Protein AF-A0A6N7Q4T8-F1 (afdb_monomer)

Structure (mmCIF, N/CA/C/O backbone):
data_AF-A0A6N7Q4T8-F1
#
_entry.id   AF-A0A6N7Q4T8-F1
#
loop_
_atom_site.group_PDB
_atom_site.id
_atom_site.type_symbol
_atom_site.label_atom_id
_atom_site.label_alt_id
_atom_site.label_comp_id
_atom_site.label_asym_id
_atom_site.label_entity_id
_atom_site.label_seq_id
_atom_site.pdbx_PDB_ins_code
_atom_site.Cartn_x
_atom_site.Cartn_y
_atom_site.Cartn_z
_atom_site.occupancy
_atom_site.B_iso_or_equiv
_atom_site.auth_seq_id
_atom_site.auth_comp_id
_atom_site.auth_asym_id
_atom_site.auth_atom_id
_atom_site.pdbx_PDB_model_num
ATOM 1 N N . MET A 1 1 ? -23.002 28.442 50.416 1.00 48.12 1 MET A N 1
ATOM 2 C CA . MET A 1 1 ? -21.965 29.477 50.625 1.00 48.12 1 MET A CA 1
ATOM 3 C C . MET A 1 1 ? -21.018 29.055 51.743 1.00 48.12 1 MET A C 1
ATOM 5 O O . MET A 1 1 ? -21.362 29.238 52.899 1.00 48.12 1 MET A O 1
ATOM 9 N N . ARG A 1 2 ? -19.860 28.470 51.410 1.00 45.00 2 ARG A N 1
ATOM 10 C CA . ARG A 1 2 ? -18.638 28.457 52.241 1.00 45.00 2 ARG A CA 1
ATOM 11 C C . ARG A 1 2 ? -17.448 28.308 51.290 1.00 45.00 2 ARG A C 1
ATOM 13 O O . ARG A 1 2 ? -17.234 27.238 50.732 1.00 45.00 2 ARG A O 1
ATOM 20 N N . HIS A 1 3 ? -16.755 29.417 51.051 1.00 42.53 3 HIS A N 1
ATOM 21 C CA . HIS A 1 3 ? -15.540 29.486 50.244 1.00 42.53 3 HIS A CA 1
ATOM 22 C C . HIS A 1 3 ? -14.373 28.840 51.002 1.00 42.53 3 HIS A C 1
ATOM 24 O O . HIS A 1 3 ? -14.101 29.208 52.143 1.00 42.53 3 HIS A O 1
ATOM 30 N N . ARG A 1 4 ? -13.670 27.902 50.361 1.00 51.06 4 ARG A N 1
ATOM 31 C CA . ARG A 1 4 ? -12.315 27.483 50.744 1.00 51.06 4 ARG A CA 1
ATOM 32 C C . ARG A 1 4 ? -11.342 28.034 49.695 1.00 51.06 4 ARG A C 1
ATOM 34 O O . ARG A 1 4 ? -11.469 27.635 48.539 1.00 51.06 4 ARG A O 1
ATOM 41 N N . PRO A 1 5 ? -10.402 28.924 50.052 1.00 56.38 5 PRO A N 1
ATOM 42 C CA . PRO A 1 5 ? -9.302 29.286 49.170 1.00 56.38 5 PRO A CA 1
ATOM 43 C C . PRO A 1 5 ? -8.182 28.249 49.328 1.00 56.38 5 PRO A C 1
ATOM 45 O O . PRO A 1 5 ? -7.746 27.971 50.445 1.00 56.38 5 PRO A O 1
ATOM 48 N N . LEU A 1 6 ? -7.738 27.652 48.220 1.00 55.81 6 LEU A N 1
ATOM 49 C CA . LEU A 1 6 ? -6.542 26.813 48.192 1.00 55.81 6 LEU A CA 1
ATOM 50 C C . LEU A 1 6 ? -5.356 27.626 47.673 1.00 55.81 6 LEU A C 1
ATOM 52 O O . LEU A 1 6 ? -5.443 28.320 46.662 1.00 55.81 6 LEU A O 1
ATOM 56 N N . LEU A 1 7 ? -4.289 27.529 48.461 1.00 57.31 7 LEU A N 1
ATOM 57 C CA . LEU A 1 7 ? -2.973 28.141 48.350 1.00 57.31 7 LEU A CA 1
ATOM 58 C C . LEU A 1 7 ? -2.372 28.052 46.940 1.00 57.31 7 LEU A C 1
ATOM 60 O O . LEU A 1 7 ? -2.272 26.974 46.358 1.00 57.31 7 LEU A O 1
ATOM 64 N N . VAL A 1 8 ? -1.871 29.192 46.471 1.00 59.53 8 VAL A N 1
ATOM 65 C CA . VAL A 1 8 ? -0.955 29.319 45.334 1.00 59.53 8 VAL A CA 1
ATOM 66 C C . VAL A 1 8 ? 0.474 29.068 45.842 1.00 59.53 8 VAL A C 1
ATOM 68 O O . VAL A 1 8 ? 0.895 29.764 46.769 1.00 59.53 8 VAL A O 1
ATOM 71 N N . PRO A 1 9 ? 1.237 28.105 45.294 1.00 65.88 9 PRO A N 1
ATOM 72 C CA . PRO A 1 9 ? 2.657 27.971 45.606 1.00 65.88 9 PRO A CA 1
ATOM 73 C C . PRO A 1 9 ? 3.495 29.047 44.878 1.00 65.88 9 PRO A C 1
ATOM 75 O O . PRO A 1 9 ? 3.164 29.420 43.750 1.00 65.88 9 PRO A O 1
ATOM 78 N N . PRO A 1 10 ? 4.575 29.558 45.500 1.00 60.66 10 PRO A N 1
ATOM 79 C CA . PRO A 1 10 ? 5.431 30.591 44.917 1.00 60.66 10 PRO A CA 1
ATOM 80 C C . PRO A 1 10 ? 6.356 30.043 43.809 1.00 60.66 10 PRO A C 1
ATOM 82 O O . PRO A 1 10 ? 6.681 28.853 43.808 1.00 60.66 10 PRO A O 1
ATOM 85 N N . PRO A 1 11 ? 6.818 30.901 42.877 1.00 60.03 11 PRO A N 1
ATOM 86 C CA . PRO A 1 11 ? 7.727 30.505 41.806 1.00 60.03 11 PRO A CA 1
ATOM 87 C C . PRO A 1 11 ? 9.157 30.260 42.316 1.00 60.03 11 PRO A C 1
ATOM 89 O O . PRO A 1 11 ? 9.730 31.067 43.048 1.00 60.03 11 PRO A O 1
ATOM 92 N N . LEU A 1 12 ? 9.737 29.141 41.877 1.00 56.38 12 LEU A N 1
ATOM 93 C CA . LEU A 1 12 ? 11.149 28.783 42.025 1.00 56.38 12 LEU A CA 1
ATOM 94 C C . LEU A 1 12 ? 12.019 29.694 41.145 1.00 56.38 12 LEU A C 1
ATOM 96 O O . LEU A 1 12 ? 11.929 29.655 39.919 1.00 56.38 12 LEU A O 1
ATOM 100 N N . ALA A 1 13 ? 12.876 30.494 41.776 1.00 49.97 13 ALA A N 1
ATOM 101 C CA . ALA A 1 13 ? 13.918 31.261 41.104 1.00 49.97 13 ALA A CA 1
ATOM 102 C C . ALA A 1 13 ? 15.109 30.346 40.765 1.00 49.97 13 ALA A C 1
ATOM 104 O O . ALA A 1 13 ? 15.752 29.793 41.658 1.00 49.97 13 ALA A O 1
ATOM 105 N N . LEU A 1 14 ? 15.401 30.189 39.471 1.00 54.66 14 LEU A N 1
ATOM 106 C CA . LEU A 1 14 ? 16.607 29.531 38.968 1.00 54.66 14 LEU A CA 1
ATOM 107 C C . LEU A 1 14 ? 17.797 30.497 39.101 1.00 54.66 14 LEU A C 1
ATOM 109 O O . LEU A 1 14 ? 17.821 31.549 38.463 1.00 54.66 14 LEU A O 1
ATOM 113 N N . ALA A 1 15 ? 18.789 30.140 39.915 1.00 48.28 15 ALA A N 1
ATOM 114 C CA . ALA A 1 15 ? 20.062 30.848 39.994 1.00 48.28 15 ALA A CA 1
ATOM 115 C C . ALA A 1 15 ? 20.988 30.379 38.858 1.00 48.28 15 ALA A C 1
ATOM 117 O O . ALA A 1 15 ? 21.388 29.217 38.815 1.00 48.28 15 ALA A O 1
ATOM 118 N N . ALA A 1 16 ? 21.328 31.283 37.938 1.00 48.81 16 ALA A N 1
ATOM 119 C CA . ALA A 1 16 ? 22.343 31.060 36.914 1.00 48.81 16 ALA A CA 1
ATOM 120 C C . ALA A 1 16 ? 23.735 31.369 37.493 1.00 48.81 16 ALA A C 1
ATOM 122 O O . ALA A 1 16 ? 24.029 32.511 37.842 1.00 48.81 16 ALA A O 1
ATOM 123 N N . ALA A 1 17 ? 24.591 30.351 37.601 1.00 51.16 17 ALA A N 1
ATOM 124 C CA . ALA A 1 17 ? 25.999 30.517 37.942 1.00 51.16 17 ALA A CA 1
ATOM 125 C C . ALA A 1 17 ? 26.799 30.837 36.669 1.00 51.16 17 ALA A C 1
ATOM 127 O O . ALA A 1 17 ? 26.914 30.008 35.769 1.00 51.16 17 ALA A O 1
ATOM 128 N N . ILE A 1 18 ? 27.339 32.053 36.600 1.00 51.34 18 ILE A N 1
ATOM 129 C CA . ILE A 1 18 ? 28.263 32.501 35.555 1.00 51.34 18 ILE A CA 1
ATOM 130 C C . ILE A 1 18 ? 29.678 32.120 36.004 1.00 51.34 18 ILE A C 1
ATOM 132 O O . ILE A 1 18 ? 30.181 32.650 36.994 1.00 51.34 18 ILE A O 1
ATOM 136 N N . VAL A 1 19 ? 30.316 31.192 35.291 1.00 53.09 19 VAL A N 1
ATOM 137 C CA . VAL A 1 19 ? 31.736 30.863 35.470 1.00 53.09 19 VAL A CA 1
ATOM 138 C C . VAL A 1 19 ? 32.554 31.759 34.541 1.00 53.09 19 VAL A C 1
ATOM 140 O O . VAL A 1 19 ? 32.563 31.572 33.327 1.00 53.09 19 VAL A O 1
ATOM 143 N N . SER A 1 20 ? 33.237 32.743 35.124 1.00 47.56 20 SER A N 1
ATOM 144 C CA . SER A 1 20 ? 34.239 33.567 34.447 1.00 47.56 20 SER A CA 1
ATOM 145 C C . SER A 1 20 ? 35.564 32.808 34.367 1.00 47.56 20 SER A C 1
ATOM 147 O O . SER A 1 20 ? 36.201 32.567 35.390 1.00 47.56 20 SER A O 1
ATOM 149 N N . MET A 1 21 ? 36.002 32.455 33.158 1.00 44.50 21 MET A N 1
ATOM 150 C CA . MET A 1 21 ? 37.371 32.003 32.903 1.00 44.50 21 MET A CA 1
ATOM 151 C C . MET A 1 21 ? 38.222 33.183 32.433 1.00 44.50 21 MET A C 1
ATOM 153 O O . MET A 1 21 ? 38.085 33.661 31.310 1.00 44.50 21 MET A O 1
ATOM 157 N N . THR A 1 22 ? 39.117 33.653 33.300 1.00 47.88 22 THR A N 1
ATOM 158 C CA . THR A 1 22 ? 40.198 34.578 32.948 1.00 47.88 22 THR A CA 1
ATOM 159 C C . THR A 1 22 ? 41.390 33.770 32.439 1.00 47.88 22 THR A C 1
ATOM 161 O O . THR A 1 22 ? 42.151 33.222 33.236 1.00 47.88 22 THR A O 1
ATOM 164 N N . ALA A 1 23 ? 41.551 33.675 31.120 1.00 55.56 23 ALA A N 1
ATOM 165 C CA . ALA A 1 23 ? 42.771 33.153 30.513 1.00 55.56 23 ALA A CA 1
ATOM 166 C C . ALA A 1 23 ? 43.791 34.290 30.353 1.00 55.56 23 ALA A C 1
ATOM 168 O O . ALA A 1 23 ? 43.504 35.329 29.758 1.00 55.56 23 ALA A O 1
ATOM 169 N N . ALA A 1 24 ? 44.970 34.092 30.941 1.00 49.78 24 ALA A N 1
ATOM 170 C CA . ALA A 1 24 ? 46.095 35.012 30.896 1.00 49.78 24 ALA A CA 1
ATOM 171 C C . ALA A 1 24 ? 46.639 35.158 29.464 1.00 49.78 24 ALA A C 1
ATOM 173 O O . ALA A 1 24 ? 46.824 34.177 28.747 1.00 49.78 24 ALA A O 1
ATOM 174 N N . CYS A 1 25 ? 46.908 36.401 29.069 1.00 40.56 25 CYS A N 1
ATOM 175 C CA . CYS A 1 25 ? 47.461 36.762 27.771 1.00 40.56 25 CYS A CA 1
ATOM 176 C C . CYS A 1 25 ? 48.985 36.555 27.800 1.00 40.56 25 CYS A C 1
ATOM 178 O O . CYS A 1 25 ? 49.698 37.290 28.484 1.00 40.56 25 CYS A O 1
ATOM 180 N N . THR A 1 26 ? 49.491 35.543 27.094 1.00 61.34 26 THR A N 1
ATOM 181 C CA . THR A 1 26 ? 50.928 35.389 26.819 1.00 61.34 26 THR A CA 1
ATOM 182 C C . THR A 1 26 ? 51.231 36.021 25.455 1.00 61.34 26 THR A C 1
ATOM 184 O O . THR A 1 26 ? 50.550 35.686 24.486 1.00 61.34 26 THR A O 1
ATOM 187 N N . PRO A 1 27 ? 52.208 36.941 25.343 1.00 60.25 27 PRO A N 1
ATOM 188 C CA . PRO A 1 27 ? 52.538 37.578 24.072 1.00 60.25 27 PRO A CA 1
ATOM 189 C C . PRO A 1 27 ? 53.183 36.578 23.101 1.00 60.25 27 PRO A C 1
ATOM 191 O O . PRO A 1 27 ? 54.149 35.896 23.443 1.00 60.25 27 PRO A O 1
ATOM 194 N N . ALA A 1 28 ? 52.630 36.501 21.889 1.00 62.25 28 ALA A N 1
ATOM 195 C CA . ALA A 1 28 ? 53.121 35.654 20.808 1.00 62.25 28 ALA A CA 1
ATOM 196 C C . ALA A 1 28 ? 54.431 36.210 20.204 1.00 62.25 28 ALA A C 1
ATOM 198 O O . ALA A 1 28 ? 54.544 37.427 20.025 1.00 62.25 28 ALA A O 1
ATOM 199 N N . PRO A 1 29 ? 55.414 35.352 19.871 1.00 72.12 29 PRO A N 1
ATOM 200 C CA . PRO A 1 29 ? 56.623 35.764 19.165 1.00 72.12 29 PRO A CA 1
ATOM 201 C C . PRO A 1 29 ? 56.333 36.136 17.695 1.00 72.12 29 PRO A C 1
ATOM 203 O O . PRO A 1 29 ? 55.333 35.686 17.129 1.00 72.12 29 PRO A O 1
ATOM 206 N N . PRO A 1 30 ? 57.188 36.969 17.070 1.00 73.06 30 PRO A N 1
ATOM 207 C CA . PRO A 1 30 ? 56.991 37.457 15.706 1.00 73.06 30 PRO A CA 1
ATOM 208 C C . PRO A 1 30 ? 57.079 36.335 14.651 1.00 73.06 30 PRO A C 1
ATOM 210 O O . PRO A 1 30 ? 57.808 35.364 14.855 1.00 73.06 30 PRO A O 1
ATOM 213 N N . PRO A 1 31 ? 56.357 36.467 13.519 1.00 67.88 31 PRO A N 1
ATOM 214 C CA . PRO A 1 31 ? 56.263 35.425 12.501 1.00 67.88 31 PRO A CA 1
ATOM 215 C C . PRO A 1 31 ? 57.545 35.293 11.664 1.00 67.88 31 PRO A C 1
ATOM 217 O O . PRO A 1 31 ? 58.075 36.274 11.140 1.00 67.88 31 PRO A O 1
ATOM 220 N N . GLU A 1 32 ? 57.998 34.051 11.511 1.00 67.88 32 GLU A N 1
ATOM 221 C CA . GLU A 1 32 ? 59.035 33.623 10.568 1.00 67.88 32 GLU A CA 1
ATOM 222 C C . GLU A 1 32 ? 58.506 33.693 9.117 1.00 67.88 32 GLU A C 1
ATOM 224 O O . GLU A 1 32 ? 57.331 33.390 8.880 1.00 67.88 32 GLU A O 1
ATOM 229 N N . PRO A 1 33 ? 59.327 34.088 8.124 1.00 65.81 33 PRO A N 1
ATOM 230 C CA . PRO A 1 33 ? 58.9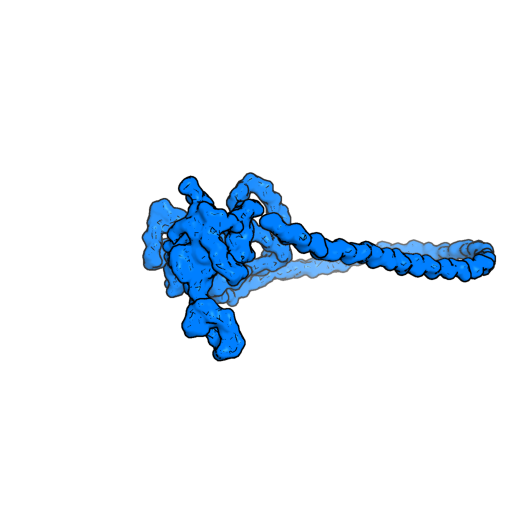05 34.094 6.727 1.00 65.81 33 PRO A CA 1
ATOM 231 C C . PRO A 1 33 ? 58.667 32.661 6.215 1.00 65.81 33 PRO A C 1
ATOM 233 O O . PRO A 1 33 ? 59.445 31.758 6.534 1.00 65.81 33 PRO A O 1
ATOM 236 N N . PRO A 1 34 ? 57.620 32.427 5.401 1.00 67.50 34 PRO A N 1
ATOM 237 C CA . PRO A 1 34 ? 57.300 31.089 4.927 1.00 67.50 34 PRO A CA 1
ATOM 238 C C . PRO A 1 34 ? 58.356 30.574 3.933 1.00 67.50 34 PRO A C 1
ATOM 240 O O . PRO A 1 34 ? 58.851 31.342 3.100 1.00 67.50 34 PRO A O 1
ATOM 243 N N . PRO A 1 35 ? 58.678 29.268 3.964 1.00 61.56 35 PRO A N 1
ATOM 244 C CA . PRO A 1 35 ? 59.531 28.645 2.965 1.00 61.56 35 PRO A CA 1
ATOM 245 C C . PRO A 1 35 ? 58.823 28.600 1.604 1.00 61.56 35 PRO A C 1
ATOM 247 O O . PRO A 1 35 ? 57.645 28.256 1.499 1.00 61.56 35 PRO A O 1
ATOM 250 N N . VAL A 1 36 ? 59.565 28.929 0.545 1.00 58.50 36 VAL A N 1
ATOM 251 C CA . VAL A 1 36 ? 59.123 28.790 -0.847 1.00 58.50 36 VAL A CA 1
ATOM 252 C C . VAL A 1 36 ? 59.009 27.300 -1.172 1.00 58.50 36 VAL A C 1
ATOM 254 O O . VAL A 1 36 ? 60.017 26.605 -1.296 1.00 58.50 36 VAL A O 1
ATOM 257 N N . VAL A 1 37 ? 57.778 26.804 -1.292 1.00 59.47 37 VAL A N 1
ATOM 258 C CA . VAL A 1 37 ? 57.492 25.432 -1.730 1.00 59.47 37 VAL A CA 1
ATOM 259 C C . VAL A 1 37 ? 57.521 25.393 -3.266 1.00 59.47 37 VAL A C 1
ATOM 261 O O . VAL A 1 37 ? 56.824 26.191 -3.895 1.00 59.47 37 VAL A O 1
ATOM 264 N N . PRO A 1 38 ? 58.302 24.501 -3.902 1.00 56.62 38 PRO A N 1
ATOM 265 C CA . PRO A 1 38 ? 58.249 24.321 -5.348 1.00 56.62 38 PRO A CA 1
ATOM 266 C C . PRO A 1 38 ? 56.897 23.723 -5.767 1.00 56.62 38 PRO A C 1
ATOM 268 O O . PRO A 1 38 ? 56.395 22.786 -5.147 1.00 56.62 38 PRO A O 1
ATOM 271 N N . VAL A 1 39 ? 56.314 24.281 -6.829 1.00 58.28 39 VAL A N 1
ATOM 272 C CA . VAL A 1 39 ? 55.044 23.843 -7.426 1.00 58.28 39 VAL A CA 1
ATOM 273 C C . VAL A 1 39 ? 55.170 22.381 -7.893 1.00 58.28 39 VAL A C 1
ATOM 275 O O . VAL A 1 39 ? 56.076 22.088 -8.679 1.00 58.28 39 VAL A O 1
ATOM 278 N N . PRO A 1 40 ? 54.300 21.455 -7.445 1.00 50.50 40 PRO A N 1
ATOM 279 C CA . PRO A 1 40 ? 54.294 20.082 -7.938 1.00 50.50 40 PRO A CA 1
ATOM 280 C C . PRO A 1 40 ? 53.880 20.044 -9.410 1.00 50.50 40 PRO A C 1
ATOM 282 O O . PRO A 1 40 ? 52.899 20.677 -9.800 1.00 50.50 40 PRO A O 1
ATOM 285 N N . ALA A 1 41 ? 54.620 19.285 -10.215 1.00 56.47 41 ALA A N 1
ATOM 286 C CA . ALA A 1 41 ? 54.249 18.987 -11.591 1.00 56.47 41 ALA A CA 1
ATOM 287 C C . ALA A 1 41 ? 52.880 18.288 -11.640 1.00 56.47 41 ALA A C 1
ATOM 289 O O . ALA A 1 41 ? 52.597 17.398 -10.838 1.00 56.47 41 ALA A O 1
ATOM 290 N N . GLU A 1 42 ? 52.047 18.713 -12.588 1.00 50.50 42 GLU A N 1
ATOM 291 C CA . GLU A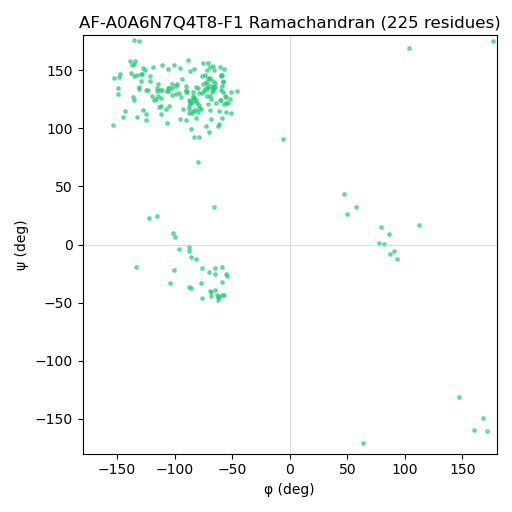 1 42 ? 50.709 18.185 -12.849 1.00 50.50 42 GLU A CA 1
ATOM 292 C C . GLU A 1 42 ? 50.791 16.684 -13.176 1.00 50.50 42 GLU A C 1
ATOM 294 O O . GLU A 1 42 ? 51.301 16.275 -14.221 1.00 50.50 42 GLU A O 1
ATOM 299 N N . THR A 1 43 ? 50.324 15.843 -12.252 1.00 49.91 43 THR A N 1
ATOM 300 C CA . THR A 1 43 ? 50.174 14.404 -12.484 1.00 49.91 43 THR A CA 1
ATOM 301 C C . THR A 1 43 ? 49.061 14.200 -13.516 1.00 49.91 43 THR A C 1
ATOM 303 O O . THR A 1 43 ? 47.952 14.691 -13.289 1.00 49.91 43 THR A O 1
ATOM 306 N N . PRO A 1 44 ? 49.299 13.484 -14.631 1.00 55.31 44 PRO A N 1
ATOM 307 C CA . PRO A 1 44 ? 48.240 13.185 -15.586 1.00 55.31 44 PRO A CA 1
ATOM 308 C C . PRO A 1 44 ? 47.100 12.431 -14.883 1.00 55.31 44 PRO A C 1
ATOM 310 O O . PRO A 1 44 ? 47.372 11.588 -14.019 1.00 55.31 44 PRO A O 1
ATOM 313 N N . PRO A 1 45 ? 45.829 12.722 -15.216 1.00 51.91 45 PRO A N 1
ATOM 314 C CA . PRO A 1 45 ? 44.699 12.057 -14.587 1.00 51.91 45 PRO A CA 1
ATOM 315 C C . PRO A 1 45 ? 44.807 10.541 -14.807 1.00 51.91 45 PRO A C 1
ATOM 317 O O . PRO A 1 45 ? 45.201 10.108 -15.896 1.00 51.91 45 PRO A O 1
ATOM 320 N N . PRO A 1 46 ? 44.481 9.719 -13.793 1.00 48.38 46 PRO A N 1
ATOM 321 C CA . PRO A 1 46 ? 44.504 8.275 -13.952 1.00 48.38 46 PRO A CA 1
ATOM 322 C C . PRO A 1 46 ? 43.551 7.871 -15.087 1.00 48.38 46 PRO A C 1
ATOM 324 O O . PRO A 1 46 ? 42.509 8.513 -15.266 1.00 48.38 46 PRO A O 1
ATOM 327 N N . PRO A 1 47 ? 43.879 6.819 -15.859 1.00 47.94 47 PRO A N 1
ATOM 328 C CA . PRO A 1 47 ? 42.969 6.293 -16.863 1.00 47.94 47 PRO A CA 1
ATOM 329 C C . PRO A 1 47 ? 41.643 5.962 -16.177 1.00 47.94 47 PRO A C 1
ATOM 331 O O . PRO A 1 47 ? 41.610 5.204 -15.208 1.00 47.94 47 PRO A O 1
ATOM 334 N N . GLN A 1 48 ? 40.559 6.577 -16.652 1.00 44.19 48 GLN A N 1
ATOM 335 C CA . GLN A 1 48 ? 39.215 6.258 -16.194 1.00 44.19 48 GLN A CA 1
ATOM 336 C C . GLN A 1 48 ? 38.953 4.799 -16.562 1.00 44.19 48 GLN A C 1
ATOM 338 O O . GLN A 1 48 ? 38.709 4.472 -17.724 1.00 44.19 48 GLN A O 1
ATOM 343 N N . THR A 1 49 ? 39.059 3.907 -15.579 1.00 42.78 49 THR A N 1
ATOM 344 C CA . THR A 1 49 ? 38.553 2.544 -15.695 1.00 42.78 49 THR A CA 1
ATOM 345 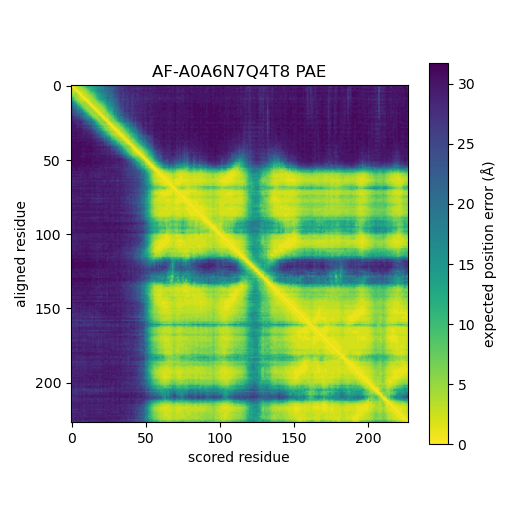C C . THR A 1 49 ? 37.085 2.674 -16.064 1.00 42.78 49 THR A C 1
ATOM 347 O O . THR A 1 49 ? 36.307 3.225 -15.285 1.00 42.78 49 THR A O 1
ATOM 350 N N . ALA A 1 50 ? 36.719 2.233 -17.268 1.00 43.44 50 ALA A N 1
ATOM 351 C CA . ALA A 1 50 ? 35.329 2.156 -17.678 1.00 43.44 50 ALA A CA 1
ATOM 352 C C . ALA A 1 50 ? 34.572 1.402 -16.580 1.00 43.44 50 ALA A C 1
ATOM 354 O O . ALA A 1 50 ? 34.853 0.229 -16.325 1.00 43.44 50 ALA A O 1
ATOM 355 N N . VAL A 1 51 ? 33.677 2.101 -15.879 1.00 48.50 51 VAL A N 1
ATOM 356 C CA . VAL A 1 51 ? 32.764 1.475 -14.928 1.00 48.50 51 VAL A CA 1
ATOM 357 C C . VAL A 1 51 ? 31.930 0.525 -15.770 1.00 48.50 51 VAL A C 1
ATOM 359 O O . VAL A 1 51 ? 31.106 0.965 -16.571 1.00 48.50 51 VAL A O 1
ATOM 362 N N . ALA A 1 52 ? 32.231 -0.771 -15.676 1.00 46.91 52 ALA A N 1
ATOM 363 C CA . ALA A 1 52 ? 31.443 -1.799 -16.325 1.00 46.91 52 ALA A CA 1
ATOM 364 C C . ALA A 1 52 ? 29.988 -1.569 -15.914 1.00 46.91 52 ALA A C 1
ATOM 366 O O . ALA A 1 52 ? 29.699 -1.447 -14.720 1.00 46.91 52 ALA A O 1
ATOM 367 N N . ALA A 1 53 ? 29.099 -1.437 -16.901 1.00 53.88 53 ALA A N 1
ATOM 368 C CA . ALA A 1 53 ? 27.678 -1.304 -16.632 1.00 53.88 53 ALA A CA 1
ATOM 369 C C . ALA A 1 53 ? 27.264 -2.451 -15.692 1.00 53.88 53 ALA A C 1
ATOM 371 O O . ALA A 1 53 ? 27.667 -3.593 -15.942 1.00 53.88 53 ALA A O 1
ATOM 372 N N . PRO A 1 54 ? 26.534 -2.171 -14.599 1.00 57.78 54 PRO A N 1
ATOM 373 C CA . PRO A 1 54 ? 26.143 -3.207 -13.659 1.00 57.78 54 PRO A CA 1
ATOM 374 C C . PRO A 1 54 ? 25.362 -4.285 -14.412 1.00 57.78 54 PRO A C 1
ATOM 376 O O . PRO A 1 54 ? 24.350 -3.995 -15.052 1.00 57.78 54 PRO A O 1
ATOM 379 N N . THR A 1 55 ? 25.866 -5.519 -14.374 1.00 57.50 55 THR A N 1
ATOM 380 C CA . THR A 1 55 ? 25.204 -6.675 -14.982 1.00 57.50 55 THR A CA 1
ATOM 381 C C . THR A 1 55 ? 23.810 -6.828 -14.364 1.00 57.50 55 THR A C 1
ATOM 383 O O . THR A 1 55 ? 23.723 -6.804 -13.133 1.00 57.50 55 THR A O 1
ATOM 386 N N . PRO A 1 56 ? 22.737 -7.000 -15.164 1.00 64.31 56 PRO A N 1
ATOM 387 C CA . PRO A 1 56 ? 21.404 -7.269 -14.630 1.00 64.31 56 PRO A CA 1
ATOM 388 C C . PRO A 1 56 ? 21.463 -8.466 -13.682 1.00 64.31 56 PRO A C 1
ATOM 390 O O . PRO A 1 56 ? 21.879 -9.561 -14.072 1.00 64.31 56 PRO A O 1
ATOM 393 N N . ALA A 1 57 ? 21.057 -8.261 -12.432 1.00 79.06 57 ALA A N 1
ATOM 394 C CA . ALA A 1 57 ? 20.899 -9.348 -11.480 1.00 79.06 57 ALA A CA 1
ATOM 395 C C . ALA A 1 57 ? 19.467 -9.876 -11.582 1.00 79.06 57 ALA A C 1
ATOM 397 O O . ALA A 1 57 ? 18.518 -9.097 -11.643 1.00 79.06 57 ALA A O 1
ATOM 398 N N . ARG A 1 58 ? 19.288 -11.200 -11.575 1.00 84.75 58 ARG A N 1
ATOM 399 C CA . ARG A 1 58 ? 17.953 -11.781 -11.395 1.00 84.75 58 ARG A CA 1
ATOM 400 C C . ARG A 1 58 ? 17.550 -11.678 -9.932 1.00 84.75 58 ARG A C 1
ATOM 402 O O . ARG A 1 58 ? 18.310 -12.097 -9.059 1.00 84.75 58 ARG A O 1
ATOM 409 N N . ALA A 1 59 ? 16.356 -11.166 -9.671 1.00 87.44 59 ALA A N 1
ATOM 410 C CA . ALA A 1 59 ? 15.827 -11.020 -8.326 1.00 87.44 59 ALA A CA 1
ATOM 411 C C . ALA A 1 59 ? 14.345 -11.393 -8.253 1.00 87.44 59 ALA A C 1
ATOM 413 O O . ALA A 1 59 ? 13.616 -11.375 -9.246 1.00 87.44 59 ALA A O 1
ATOM 414 N N . VAL A 1 60 ? 13.916 -11.725 -7.035 1.00 90.81 60 VAL A N 1
ATOM 415 C CA . VAL A 1 60 ? 12.510 -11.911 -6.683 1.00 90.81 60 VAL A CA 1
ATOM 416 C C . VAL A 1 60 ? 12.126 -10.785 -5.733 1.00 90.81 60 VAL A C 1
ATOM 418 O O . VAL A 1 60 ? 12.606 -10.742 -4.601 1.00 90.81 60 VAL A O 1
ATOM 421 N N . ALA A 1 61 ? 11.262 -9.884 -6.189 1.00 91.69 61 ALA A N 1
ATOM 422 C CA . ALA A 1 61 ? 10.673 -8.842 -5.363 1.00 91.69 61 ALA A CA 1
ATOM 423 C C . ALA A 1 61 ? 9.298 -9.307 -4.873 1.00 91.69 61 ALA A C 1
ATOM 425 O O . ALA A 1 61 ? 8.468 -9.773 -5.654 1.00 91.69 61 ALA A O 1
ATOM 426 N N . ARG A 1 62 ? 9.049 -9.197 -3.567 1.00 95.50 62 ARG A N 1
ATOM 427 C CA . ARG A 1 62 ? 7.768 -9.563 -2.958 1.00 95.50 62 ARG A CA 1
ATOM 428 C C . ARG A 1 62 ? 7.343 -8.483 -1.983 1.00 95.50 62 ARG A C 1
ATOM 430 O O . ARG A 1 62 ? 8.077 -8.173 -1.049 1.00 95.50 62 ARG A O 1
ATOM 437 N N . GLY A 1 63 ? 6.150 -7.939 -2.170 1.00 94.62 63 GLY A N 1
ATOM 438 C CA . GLY A 1 63 ? 5.633 -6.911 -1.279 1.00 94.62 63 GLY A CA 1
ATOM 439 C C . GLY A 1 63 ? 4.292 -6.357 -1.719 1.00 94.62 63 GLY A C 1
ATOM 440 O O . GLY A 1 63 ? 3.759 -6.717 -2.767 1.00 94.62 63 GLY A O 1
ATOM 441 N N . MET A 1 64 ? 3.742 -5.487 -0.878 1.00 95.81 64 MET A N 1
ATOM 442 C CA . MET A 1 64 ? 2.556 -4.716 -1.219 1.00 95.81 64 MET A CA 1
ATOM 443 C C . MET A 1 64 ? 2.915 -3.668 -2.275 1.00 95.81 64 MET A C 1
ATOM 445 O O . MET A 1 64 ? 3.923 -2.984 -2.115 1.00 95.81 64 MET A O 1
ATOM 449 N N . VAL A 1 65 ? 2.094 -3.537 -3.316 1.00 94.31 65 VAL A N 1
ATOM 450 C CA . VAL A 1 65 ? 2.256 -2.494 -4.335 1.00 94.31 65 VAL A CA 1
ATOM 451 C C . VAL A 1 65 ? 1.904 -1.140 -3.729 1.00 94.31 65 VAL A C 1
ATOM 453 O O . VAL A 1 65 ? 0.760 -0.937 -3.313 1.00 94.31 65 VAL A O 1
ATOM 456 N N . GLN A 1 66 ? 2.859 -0.211 -3.734 1.00 91.38 66 GLN A N 1
ATOM 457 C CA . GLN A 1 66 ? 2.682 1.171 -3.277 1.00 91.38 66 GLN A CA 1
ATOM 458 C C . GLN A 1 66 ? 3.013 2.160 -4.405 1.00 91.38 66 GLN A C 1
ATOM 460 O O . GLN A 1 66 ? 3.952 1.916 -5.161 1.00 91.38 66 GLN A O 1
ATOM 465 N N . PRO A 1 67 ? 2.266 3.264 -4.569 1.00 89.44 67 PRO A N 1
ATOM 466 C CA . PRO A 1 67 ? 2.557 4.266 -5.589 1.00 89.44 67 PRO A CA 1
ATOM 467 C C . PRO A 1 67 ? 3.818 5.073 -5.238 1.00 89.44 67 PRO A C 1
ATOM 469 O O . PRO A 1 67 ? 3.976 5.541 -4.109 1.00 89.44 67 PRO A O 1
ATOM 472 N N . THR A 1 68 ? 4.703 5.280 -6.217 1.00 85.81 68 THR A N 1
ATOM 473 C CA . THR A 1 68 ? 5.939 6.068 -6.067 1.00 85.81 68 THR A CA 1
ATOM 474 C C . THR A 1 68 ? 6.173 7.019 -7.238 1.00 85.81 68 THR A C 1
ATOM 476 O O . THR A 1 68 ? 5.397 7.089 -8.194 1.00 85.81 68 THR A O 1
ATOM 479 N N . LYS A 1 69 ? 7.233 7.834 -7.134 1.00 74.75 69 LYS A N 1
ATOM 480 C CA . LYS A 1 69 ? 7.535 8.881 -8.109 1.00 74.75 69 LYS A CA 1
ATOM 481 C C . LYS A 1 69 ? 8.286 8.234 -9.253 1.00 74.75 69 LYS A C 1
ATOM 483 O O . LYS A 1 69 ? 9.501 8.090 -9.188 1.00 74.75 69 LYS A O 1
ATOM 488 N N . GLY A 1 70 ? 7.535 7.811 -10.265 1.00 76.25 70 GLY A N 1
ATOM 489 C CA . GLY A 1 70 ? 8.062 7.068 -11.410 1.00 76.25 70 GLY A CA 1
ATOM 490 C C . GLY A 1 70 ? 7.599 5.613 -11.493 1.00 76.25 70 GLY A C 1
ATOM 491 O O . GLY A 1 70 ? 8.221 4.846 -12.217 1.00 76.25 70 GLY A O 1
ATOM 492 N N . GLY A 1 71 ? 6.540 5.225 -10.772 1.00 89.19 71 GLY A N 1
ATOM 493 C CA . GLY A 1 71 ? 5.918 3.910 -10.923 1.00 89.19 71 GLY A CA 1
ATOM 494 C C . GLY A 1 71 ? 5.361 3.375 -9.610 1.00 89.19 71 GLY A C 1
ATOM 495 O O . GLY A 1 71 ? 4.643 4.071 -8.888 1.00 89.19 71 GLY A O 1
ATOM 496 N N . TYR A 1 72 ? 5.701 2.127 -9.304 1.00 92.19 72 TYR A N 1
ATOM 497 C CA . TYR A 1 72 ? 5.246 1.424 -8.112 1.00 92.19 72 TYR A CA 1
ATOM 498 C C . TYR A 1 72 ? 6.416 0.802 -7.354 1.00 92.19 72 TYR A C 1
ATOM 500 O O . TYR A 1 72 ? 7.331 0.252 -7.957 1.00 92.19 72 TYR A O 1
ATOM 508 N N . GLU A 1 73 ? 6.387 0.854 -6.027 1.00 92.25 73 GLU A N 1
ATOM 509 C CA . GLU A 1 73 ? 7.293 0.085 -5.178 1.00 92.25 73 GLU A CA 1
ATOM 510 C C . GLU A 1 73 ? 6.675 -1.275 -4.845 1.00 92.25 73 GLU A C 1
ATOM 512 O O . GLU A 1 73 ? 5.520 -1.366 -4.423 1.00 92.25 73 GLU A O 1
ATOM 517 N N . VAL A 1 74 ? 7.475 -2.330 -4.998 1.00 93.25 74 VAL A N 1
ATOM 518 C CA . VAL A 1 74 ? 7.164 -3.700 -4.593 1.00 93.25 74 VAL A CA 1
ATOM 519 C C . VAL A 1 74 ? 8.358 -4.260 -3.834 1.00 93.25 74 VAL A C 1
ATOM 521 O O . VAL A 1 74 ? 9.410 -4.526 -4.412 1.00 93.25 74 VAL A O 1
ATOM 524 N N . GLY A 1 75 ? 8.208 -4.456 -2.523 1.00 88.81 75 GLY A N 1
ATOM 525 C CA . GLY A 1 75 ? 9.244 -5.098 -1.702 1.00 88.81 75 GLY A CA 1
ATOM 526 C C . GLY A 1 75 ? 10.605 -4.389 -1.748 1.00 88.81 75 GLY A C 1
ATOM 527 O O . GLY A 1 75 ? 11.635 -5.054 -1.687 1.00 88.81 75 GLY A O 1
ATOM 528 N N . GLY A 1 76 ? 10.613 -3.060 -1.901 1.00 87.56 76 GLY A N 1
ATOM 529 C CA . GLY A 1 76 ? 11.824 -2.244 -2.011 1.00 87.56 76 GLY A CA 1
ATOM 530 C C . GLY A 1 76 ? 12.355 -2.027 -3.432 1.00 87.56 76 GLY A C 1
ATOM 531 O O . GLY A 1 76 ? 13.292 -1.243 -3.587 1.00 87.56 76 GLY A O 1
ATOM 532 N N . ALA A 1 77 ? 11.769 -2.665 -4.451 1.00 90.94 77 ALA A N 1
ATOM 533 C CA . ALA A 1 77 ? 12.114 -2.450 -5.853 1.00 90.94 77 ALA A CA 1
ATOM 534 C C . ALA A 1 77 ? 11.082 -1.553 -6.551 1.00 90.94 77 ALA A C 1
ATOM 536 O O . ALA A 1 77 ? 9.881 -1.714 -6.345 1.00 90.94 77 ALA A O 1
ATOM 537 N N . ILE A 1 78 ? 11.547 -0.624 -7.386 1.00 91.88 78 ILE A N 1
ATOM 538 C CA . ILE A 1 78 ? 10.701 0.245 -8.206 1.00 91.88 78 ILE A CA 1
ATOM 539 C C . ILE A 1 78 ? 10.423 -0.435 -9.540 1.00 91.88 78 ILE A C 1
ATOM 541 O O . ILE A 1 78 ? 11.341 -0.907 -10.208 1.00 91.88 78 ILE A O 1
ATOM 545 N N . VAL A 1 79 ? 9.160 -0.458 -9.930 1.00 92.38 79 VAL A N 1
ATOM 546 C CA . VAL A 1 79 ? 8.673 -1.058 -11.166 1.00 92.38 79 VAL A CA 1
ATOM 547 C C . VAL A 1 79 ? 7.939 0.013 -11.950 1.00 92.38 79 VAL A C 1
ATOM 549 O O . VAL A 1 79 ? 7.118 0.739 -11.385 1.00 92.38 79 VAL A O 1
ATOM 552 N N . ASP A 1 80 ? 8.236 0.105 -13.242 1.00 92.00 80 ASP A N 1
ATOM 553 C CA . ASP A 1 80 ? 7.478 0.962 -14.145 1.00 92.00 80 ASP A CA 1
ATOM 554 C C . ASP A 1 80 ? 5.994 0.550 -14.183 1.00 92.00 80 ASP A C 1
ATOM 556 O O . ASP A 1 80 ? 5.647 -0.628 -14.042 1.00 92.00 80 ASP A O 1
ATOM 560 N N . GLY A 1 81 ? 5.113 1.539 -14.334 1.00 90.00 81 GLY A N 1
ATOM 561 C CA . GLY A 1 81 ? 3.676 1.312 -14.267 1.00 90.00 81 GLY A CA 1
ATOM 562 C C . GLY A 1 81 ? 3.119 0.515 -15.440 1.00 90.00 81 GLY A C 1
ATOM 563 O O . GLY A 1 81 ? 2.288 -0.366 -15.218 1.00 90.00 81 GLY A O 1
ATOM 564 N N . GLU A 1 82 ? 3.591 0.778 -16.658 1.00 89.75 82 GLU A N 1
ATOM 565 C CA . GLU A 1 82 ? 3.165 0.051 -17.856 1.00 89.75 82 GLU A CA 1
ATOM 566 C C . GLU A 1 82 ? 3.674 -1.389 -17.796 1.00 89.75 82 GLU A C 1
ATOM 568 O O . GLU A 1 82 ? 2.899 -2.329 -17.981 1.00 89.75 82 GLU A O 1
ATOM 573 N N . LEU A 1 83 ? 4.944 -1.566 -17.410 1.00 91.88 83 LEU A N 1
ATOM 574 C CA . LEU A 1 83 ? 5.558 -2.884 -17.251 1.00 91.88 83 LEU A CA 1
ATOM 575 C C . LEU A 1 83 ? 4.816 -3.746 -16.217 1.00 91.88 83 LEU A C 1
ATOM 577 O O . LEU A 1 83 ? 4.568 -4.931 -16.448 1.00 91.88 83 LEU A O 1
ATOM 581 N N . LEU A 1 84 ? 4.443 -3.163 -15.072 1.00 91.88 84 LEU A N 1
ATOM 582 C CA . LEU A 1 84 ? 3.699 -3.881 -14.037 1.00 91.88 84 LEU A CA 1
ATOM 583 C C . LEU A 1 84 ? 2.269 -4.216 -14.483 1.00 91.88 84 LEU A C 1
ATOM 585 O O . LEU A 1 84 ? 1.787 -5.315 -14.205 1.00 91.88 84 LEU A O 1
ATOM 589 N N . GLN A 1 85 ? 1.591 -3.292 -15.169 1.00 91.25 85 GLN A N 1
ATOM 590 C CA . GLN A 1 85 ? 0.246 -3.518 -15.702 1.00 91.25 85 GLN A CA 1
ATOM 591 C C . GLN A 1 85 ? 0.224 -4.629 -16.752 1.00 91.25 85 GLN A C 1
ATOM 593 O O . GLN A 1 85 ? -0.664 -5.481 -16.707 1.00 91.25 85 GLN A O 1
ATOM 598 N N . GLU A 1 86 ? 1.197 -4.642 -17.665 1.00 91.56 86 GLU A N 1
ATOM 599 C CA . GLU A 1 86 ? 1.349 -5.693 -18.670 1.00 91.56 86 GLU A CA 1
ATOM 600 C C . GLU A 1 86 ? 1.600 -7.050 -18.004 1.00 91.56 86 GLU A C 1
ATOM 602 O O . GLU A 1 86 ? 0.893 -8.019 -18.280 1.00 91.56 86 GLU A O 1
ATOM 607 N N . ALA A 1 87 ? 2.528 -7.110 -17.045 1.00 92.06 87 ALA A N 1
ATOM 608 C CA . ALA A 1 87 ? 2.855 -8.350 -16.346 1.00 92.06 87 ALA A CA 1
ATOM 609 C C . ALA A 1 87 ? 1.697 -8.910 -15.498 1.00 92.06 87 ALA A C 1
ATOM 611 O O . ALA A 1 87 ? 1.645 -10.112 -15.235 1.00 92.06 87 ALA A O 1
ATOM 612 N N . LEU A 1 88 ? 0.768 -8.055 -15.061 1.00 92.31 88 LEU A N 1
ATOM 613 C CA . LEU A 1 88 ? -0.422 -8.436 -14.294 1.00 92.31 88 LEU A CA 1
ATOM 614 C C . LEU A 1 88 ? -1.701 -8.485 -15.146 1.00 92.31 88 LEU A C 1
ATOM 616 O O . LEU A 1 88 ? -2.792 -8.624 -14.591 1.00 92.31 88 LEU A O 1
ATOM 620 N N . ALA A 1 89 ? -1.608 -8.390 -16.475 1.00 88.44 89 ALA A N 1
ATOM 621 C CA . ALA A 1 89 ? -2.774 -8.291 -17.353 1.00 88.44 89 ALA A CA 1
ATOM 622 C C . ALA A 1 89 ? -3.739 -9.486 -17.233 1.00 88.44 89 ALA A C 1
ATOM 624 O O . ALA A 1 89 ? -4.953 -9.302 -17.352 1.00 88.44 89 ALA A O 1
ATOM 625 N N . ASP A 1 90 ? -3.216 -10.678 -16.947 1.00 86.81 90 ASP A N 1
ATOM 626 C CA . ASP A 1 90 ? -3.996 -11.914 -16.807 1.00 86.81 90 ASP A CA 1
ATOM 627 C C . ASP A 1 90 ? -4.271 -12.294 -15.343 1.00 86.81 90 ASP A C 1
ATOM 629 O O . ASP A 1 90 ? -4.798 -13.371 -15.048 1.00 86.81 90 ASP A O 1
ATOM 633 N N . ALA A 1 91 ? -3.905 -11.428 -14.393 1.00 87.12 91 ALA A N 1
ATOM 634 C CA . ALA A 1 91 ? -4.058 -11.729 -12.982 1.00 87.12 91 ALA A CA 1
ATOM 635 C C . ALA A 1 91 ? -5.543 -11.713 -12.549 1.00 87.12 91 ALA A C 1
ATOM 637 O O . ALA A 1 91 ? -6.342 -10.886 -13.007 1.00 87.12 91 ALA A O 1
ATOM 638 N N . PRO A 1 92 ? -5.940 -12.620 -11.638 1.00 80.12 92 PRO A N 1
ATOM 639 C CA . PRO A 1 92 ? -7.316 -12.704 -11.170 1.00 80.12 92 PRO A CA 1
ATOM 640 C C . PRO A 1 92 ? -7.710 -11.436 -10.403 1.00 80.12 92 PRO A C 1
ATOM 642 O O . PRO A 1 92 ? -6.946 -10.922 -9.588 1.00 80.12 92 PRO A O 1
ATOM 645 N N . GLY A 1 93 ? -8.933 -10.955 -10.635 1.00 76.50 93 GLY A N 1
ATOM 646 C CA . GLY A 1 93 ? -9.442 -9.735 -10.000 1.00 76.50 93 GLY A CA 1
ATOM 647 C C . GLY A 1 93 ? -9.086 -8.440 -10.733 1.00 76.50 93 GLY A C 1
ATOM 648 O O . GLY A 1 93 ? -9.364 -7.368 -10.196 1.00 76.50 93 GLY A O 1
ATOM 649 N N . ARG A 1 94 ? -8.526 -8.531 -11.949 1.00 82.06 94 ARG A N 1
ATOM 650 C CA . ARG A 1 94 ? -8.347 -7.382 -12.837 1.00 82.06 94 ARG A CA 1
ATOM 651 C C . ARG A 1 94 ? -9.674 -6.667 -13.077 1.00 82.06 94 ARG A C 1
ATOM 653 O O . ARG A 1 94 ? -10.648 -7.271 -13.521 1.00 82.06 94 ARG A O 1
ATOM 660 N N . ASP A 1 95 ? -9.660 -5.364 -12.834 1.00 78.62 95 ASP A N 1
ATOM 661 C CA . ASP A 1 95 ? -10.729 -4.443 -13.203 1.00 78.62 95 ASP A CA 1
ATOM 662 C C . ASP A 1 95 ? -10.229 -3.607 -14.394 1.00 78.62 95 ASP A C 1
ATOM 664 O O . ASP A 1 95 ? -9.355 -2.757 -14.206 1.00 78.62 95 ASP A O 1
ATOM 668 N N . PRO A 1 96 ? -10.692 -3.873 -15.631 1.00 72.81 96 PRO A N 1
ATOM 669 C CA . PRO A 1 96 ? -10.189 -3.184 -16.819 1.00 72.81 96 PRO A CA 1
ATOM 670 C C . PRO A 1 96 ? -10.514 -1.685 -16.815 1.00 72.81 96 PRO A C 1
ATOM 672 O O . PRO A 1 96 ? -9.832 -0.925 -17.498 1.00 72.81 96 PRO A O 1
ATOM 675 N N . ASP A 1 97 ? -11.502 -1.260 -16.025 1.00 76.38 97 ASP A N 1
ATOM 676 C CA . ASP A 1 97 ? -11.935 0.132 -15.936 1.00 76.38 97 ASP A CA 1
ATOM 677 C C . ASP A 1 97 ? -11.129 0.930 -14.895 1.00 76.38 97 ASP A C 1
ATOM 679 O O . ASP A 1 97 ? -11.296 2.145 -14.767 1.00 76.38 97 ASP A O 1
ATOM 683 N N . LYS A 1 98 ? -10.237 0.268 -14.142 1.00 78.75 98 LYS A N 1
ATOM 684 C CA . LYS A 1 98 ? -9.372 0.902 -13.141 1.00 78.75 98 LYS A CA 1
ATOM 685 C C . LYS A 1 98 ? -7.913 0.587 -13.413 1.00 78.75 98 LYS A C 1
ATOM 687 O O . LYS A 1 98 ? -7.448 -0.510 -13.131 1.00 78.75 98 LYS A O 1
ATOM 692 N N . ALA A 1 99 ? -7.163 1.579 -13.886 1.00 72.81 99 ALA A N 1
ATOM 693 C CA . ALA A 1 99 ? -5.737 1.438 -14.202 1.00 72.81 99 ALA A CA 1
ATOM 694 C C . ALA A 1 99 ? -4.865 1.001 -13.003 1.00 72.81 99 ALA A C 1
ATOM 696 O O . ALA A 1 99 ? -3.760 0.500 -13.177 1.00 72.81 99 ALA A O 1
ATOM 697 N N . ASP A 1 100 ? -5.360 1.170 -11.781 1.00 80.81 100 ASP A N 1
ATOM 698 C CA . ASP A 1 100 ? -4.643 1.007 -10.521 1.00 80.81 100 ASP A CA 1
ATOM 699 C C . ASP A 1 100 ? -5.290 -0.037 -9.593 1.00 80.81 100 ASP A C 1
ATOM 701 O O . ASP A 1 100 ? -5.092 -0.026 -8.377 1.00 80.81 100 ASP A O 1
ATOM 705 N N . TRP A 1 101 ? -6.060 -0.966 -10.164 1.00 85.56 101 TRP A N 1
ATOM 706 C CA . TRP A 1 101 ? -6.812 -1.998 -9.441 1.00 85.56 101 TRP A CA 1
ATOM 707 C C . TRP A 1 101 ? -5.955 -2.875 -8.506 1.00 85.56 101 TRP A C 1
ATOM 709 O O . TRP A 1 101 ? -6.464 -3.421 -7.526 1.00 85.56 101 TRP A O 1
ATOM 719 N N . PHE A 1 102 ? -4.657 -2.997 -8.790 1.00 90.50 102 PHE A N 1
ATOM 720 C CA . PHE A 1 102 ? -3.684 -3.775 -8.020 1.00 90.50 102 PHE A CA 1
ATOM 721 C C . PHE A 1 102 ? -3.035 -2.982 -6.870 1.00 90.50 102 PHE A C 1
ATOM 723 O O . PHE A 1 102 ? -2.233 -3.543 -6.1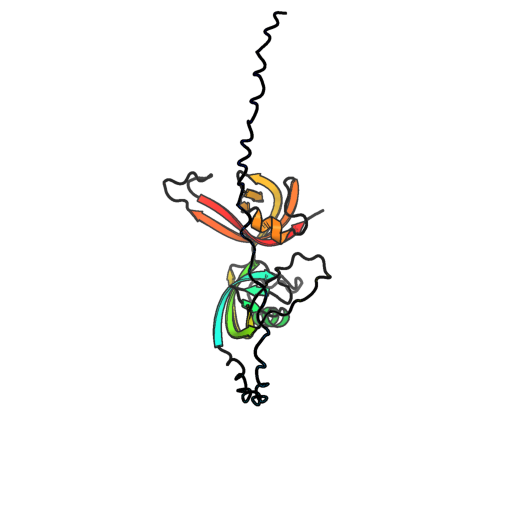22 1.00 90.50 102 PHE A O 1
ATOM 730 N N . LEU A 1 103 ? -3.355 -1.694 -6.689 1.00 91.25 103 LEU A N 1
ATOM 731 C CA . LEU A 1 103 ? -2.810 -0.890 -5.593 1.00 91.25 103 LEU A CA 1
ATOM 732 C C . LEU A 1 103 ? -3.188 -1.469 -4.231 1.00 91.25 103 LEU A C 1
ATOM 734 O O . LEU A 1 103 ? -4.364 -1.635 -3.908 1.00 91.25 103 LEU A O 1
ATOM 738 N N . GLY A 1 104 ? -2.175 -1.737 -3.409 1.00 92.38 104 GLY A N 1
ATOM 739 C CA . GLY A 1 104 ? -2.353 -2.404 -2.127 1.00 92.38 104 GLY A CA 1
ATOM 740 C C . GLY A 1 104 ? -2.454 -3.923 -2.212 1.00 92.38 104 GLY A C 1
ATOM 741 O O . GLY A 1 104 ? -2.586 -4.550 -1.170 1.00 92.38 104 GLY A O 1
ATOM 742 N N . ALA A 1 105 ? -2.368 -4.545 -3.391 1.00 94.62 105 ALA A N 1
ATOM 743 C CA . ALA A 1 105 ? -2.209 -5.994 -3.505 1.00 94.62 105 ALA A CA 1
ATOM 744 C C . ALA A 1 105 ? -0.795 -6.416 -3.080 1.00 94.62 105 ALA A C 1
ATOM 746 O O . ALA A 1 105 ? 0.162 -5.666 -3.270 1.00 94.62 105 ALA A O 1
ATOM 747 N N . VAL A 1 106 ? -0.646 -7.628 -2.539 1.00 95.81 106 VAL A N 1
ATOM 748 C CA . VAL A 1 106 ? 0.675 -8.251 -2.366 1.00 95.81 106 VAL A CA 1
ATOM 749 C C . VAL A 1 106 ? 1.008 -9.002 -3.637 1.00 95.81 106 VAL A C 1
ATOM 751 O O . VAL A 1 106 ? 0.295 -9.938 -4.007 1.00 95.81 106 VAL A O 1
ATOM 754 N N . VAL A 1 107 ? 2.099 -8.603 -4.280 1.00 95.69 107 VAL A N 1
ATOM 755 C CA . VAL A 1 107 ? 2.563 -9.205 -5.525 1.00 95.69 107 VAL A CA 1
ATOM 756 C C . VAL A 1 107 ? 3.945 -9.813 -5.352 1.00 95.69 107 VAL A C 1
ATOM 758 O O . VAL A 1 107 ? 4.745 -9.385 -4.513 1.00 95.69 107 VAL A O 1
ATOM 761 N N . ARG A 1 108 ? 4.211 -10.823 -6.172 1.00 95.88 108 ARG A N 1
ATOM 762 C CA . ARG A 1 108 ? 5.524 -11.428 -6.351 1.00 95.88 108 ARG A CA 1
ATOM 763 C C . ARG A 1 108 ? 5.948 -11.227 -7.796 1.00 95.88 108 ARG A C 1
ATOM 765 O O . ARG A 1 108 ? 5.218 -11.627 -8.700 1.00 95.88 108 ARG A O 1
ATOM 772 N N . ILE A 1 109 ? 7.114 -10.623 -7.979 1.00 94.88 109 ILE A N 1
ATOM 773 C CA . ILE A 1 109 ? 7.714 -10.305 -9.271 1.00 94.88 109 ILE A CA 1
ATOM 774 C C . ILE A 1 109 ? 9.054 -11.028 -9.353 1.00 94.88 109 ILE A C 1
ATOM 776 O O . ILE A 1 109 ? 9.885 -10.908 -8.454 1.00 94.88 109 ILE A O 1
ATOM 780 N N . GLU A 1 110 ? 9.259 -11.774 -10.428 1.00 94.50 110 GLU A N 1
ATOM 781 C CA . GLU A 1 110 ? 10.534 -12.382 -10.791 1.00 94.50 110 GLU A CA 1
ATOM 782 C C . GLU A 1 110 ? 11.042 -11.711 -12.062 1.00 94.50 110 GLU A C 1
ATOM 784 O O . GLU A 1 110 ? 10.283 -11.533 -13.016 1.00 94.50 110 GLU A O 1
ATOM 789 N N . GLY A 1 111 ? 12.314 -11.323 -12.084 1.00 92.94 111 GLY A N 1
ATOM 790 C CA . GLY A 1 111 ? 12.864 -10.640 -13.246 1.00 92.94 111 GLY A CA 1
ATOM 791 C C . GLY A 1 111 ? 14.261 -10.084 -13.030 1.00 92.94 111 GLY A C 1
ATOM 792 O O . GLY A 1 111 ? 14.986 -10.506 -12.126 1.00 92.94 111 GLY A O 1
ATOM 793 N N . GLU A 1 112 ? 14.637 -9.134 -13.878 1.00 92.19 112 GLU A N 1
ATOM 794 C CA . GLU A 1 112 ? 15.931 -8.459 -13.824 1.00 92.19 112 GLU A CA 1
ATOM 795 C C . GLU A 1 112 ? 15.823 -7.125 -13.103 1.00 92.19 112 GLU A C 1
ATOM 797 O O . GLU A 1 112 ? 14.880 -6.353 -13.305 1.00 92.19 112 GLU A O 1
ATOM 802 N N . VAL A 1 113 ? 16.822 -6.860 -12.266 1.00 89.44 113 VAL A N 1
ATOM 803 C CA . VAL A 1 113 ? 16.944 -5.621 -11.514 1.00 89.44 113 VAL A CA 1
ATOM 804 C C . VAL A 1 113 ? 18.289 -4.952 -11.746 1.00 89.44 113 VAL A C 1
ATOM 806 O O . VAL A 1 113 ? 19.313 -5.612 -11.944 1.00 89.44 113 VAL A O 1
ATOM 809 N N . HIS A 1 114 ? 18.278 -3.627 -11.656 1.00 87.19 114 HIS A N 1
ATOM 810 C CA . HIS A 1 114 ? 19.463 -2.781 -11.651 1.00 87.19 114 HIS A CA 1
ATOM 811 C C . HIS A 1 114 ? 19.426 -1.818 -10.473 1.00 87.19 114 HIS A C 1
ATOM 813 O O . HIS A 1 114 ? 18.367 -1.344 -10.069 1.00 87.19 114 HIS A O 1
ATOM 819 N N . GLU A 1 115 ? 20.596 -1.502 -9.933 1.00 84.50 115 GLU A N 1
ATOM 820 C CA . GLU A 1 115 ? 20.736 -0.411 -8.978 1.00 84.50 115 GLU A CA 1
ATOM 821 C C . GLU A 1 115 ? 20.878 0.910 -9.738 1.00 84.50 115 GLU A C 1
ATOM 823 O O . GLU A 1 115 ? 21.723 1.051 -10.624 1.00 84.50 115 GLU A O 1
ATOM 828 N N . VAL A 1 116 ? 20.028 1.874 -9.402 1.00 80.00 116 VAL A N 1
ATOM 829 C CA . VAL A 1 116 ? 19.979 3.194 -10.021 1.00 80.00 116 VAL A CA 1
ATOM 830 C C . VAL A 1 116 ? 20.370 4.228 -8.977 1.00 80.00 116 VAL A C 1
ATOM 832 O O . VAL A 1 116 ? 19.810 4.273 -7.879 1.00 80.00 116 VAL A O 1
ATOM 835 N N . ALA A 1 117 ? 21.339 5.078 -9.313 1.00 71.75 117 ALA A N 1
ATOM 836 C CA . ALA A 1 117 ? 21.685 6.223 -8.483 1.00 71.75 117 ALA A CA 1
ATOM 837 C C . ALA A 1 117 ? 20.530 7.238 -8.496 1.00 71.75 117 ALA A C 1
ATOM 839 O O . ALA A 1 117 ? 20.030 7.599 -9.563 1.00 71.75 117 ALA A O 1
ATOM 840 N N . ALA A 1 118 ? 20.110 7.716 -7.321 1.00 63.28 118 ALA A N 1
ATOM 841 C CA . ALA A 1 118 ? 19.038 8.704 -7.228 1.00 63.28 118 ALA A CA 1
ATOM 842 C C . ALA A 1 118 ? 19.359 9.958 -8.052 1.00 63.28 118 ALA A C 1
ATOM 844 O O . ALA A 1 118 ? 20.391 10.596 -7.849 1.00 63.28 118 ALA A O 1
ATOM 845 N N . SER A 1 119 ? 18.426 10.348 -8.920 1.00 49.84 119 SER A N 1
ATOM 846 C CA . SER A 1 119 ? 18.384 11.690 -9.499 1.00 49.84 119 SER A CA 1
ATOM 847 C C . SER A 1 119 ? 17.264 12.498 -8.831 1.00 49.84 119 SER A C 1
ATOM 849 O O . SER A 1 119 ? 16.164 11.975 -8.647 1.00 49.84 119 SER A O 1
ATOM 851 N N . PRO A 1 120 ? 17.510 13.760 -8.437 1.00 45.75 120 PRO A N 1
ATOM 852 C CA . PRO A 1 120 ? 16.518 14.574 -7.745 1.00 45.75 120 PRO A CA 1
ATOM 853 C C . PRO A 1 120 ? 15.421 15.021 -8.723 1.00 45.75 120 PRO A C 1
ATOM 855 O O . PRO A 1 120 ? 15.612 15.955 -9.498 1.00 45.75 120 PRO A O 1
ATOM 858 N N . ALA A 1 121 ? 14.255 14.374 -8.683 1.00 50.09 121 ALA A N 1
ATOM 859 C CA . ALA A 1 121 ? 13.072 14.831 -9.411 1.00 50.09 121 ALA A CA 1
ATOM 860 C C . ALA A 1 121 ? 12.272 15.837 -8.560 1.00 50.09 121 ALA A C 1
ATOM 862 O O . ALA A 1 121 ? 11.861 15.521 -7.440 1.00 50.09 121 ALA A O 1
ATOM 863 N N . LYS A 1 122 ? 12.026 17.040 -9.099 1.00 48.66 122 LYS A N 1
ATOM 864 C CA . LYS A 1 122 ? 11.200 18.101 -8.485 1.00 48.66 122 LYS A CA 1
ATOM 865 C C . LYS A 1 122 ? 9.705 17.773 -8.546 1.00 48.66 122 LYS A C 1
ATOM 867 O O . LYS A 1 122 ? 9.269 17.061 -9.444 1.00 48.66 122 LYS A O 1
ATOM 872 N N . ASP A 1 123 ? 8.961 18.190 -7.525 1.00 49.97 123 ASP A N 1
ATOM 873 C CA . ASP A 1 123 ? 7.509 18.001 -7.373 1.00 49.97 123 ASP A CA 1
ATOM 874 C C . ASP A 1 123 ? 6.718 19.010 -8.199 1.00 49.97 123 ASP A C 1
ATOM 876 O O . ASP A 1 123 ? 7.013 20.200 -8.111 1.00 49.97 123 ASP A O 1
ATOM 880 N N . GLU A 1 124 ? 5.688 18.548 -8.917 1.00 51.31 124 GLU A N 1
ATOM 881 C CA . GLU A 1 124 ? 4.633 19.428 -9.449 1.00 51.31 124 GLU A CA 1
ATOM 882 C C . GLU A 1 124 ? 3.198 18.911 -9.227 1.00 51.31 124 GLU A C 1
ATOM 884 O O . GLU A 1 124 ? 2.286 19.730 -9.163 1.00 51.31 124 GLU A O 1
ATOM 889 N N . ASP A 1 125 ? 2.968 17.620 -8.963 1.00 48.97 125 ASP A N 1
ATOM 890 C CA . ASP A 1 125 ? 1.604 17.090 -8.829 1.00 48.97 125 ASP A CA 1
ATOM 891 C C . ASP A 1 125 ? 1.312 16.615 -7.405 1.00 48.97 125 ASP A C 1
ATOM 893 O O . ASP A 1 125 ? 1.956 15.701 -6.898 1.00 48.97 125 ASP A O 1
ATOM 897 N N . GLY A 1 126 ? 0.322 17.239 -6.757 1.00 47.94 126 GLY A N 1
ATOM 898 C CA . GLY A 1 126 ? -0.081 17.050 -5.354 1.00 47.94 126 GLY A CA 1
ATOM 899 C C . GLY A 1 126 ? -0.656 15.677 -4.973 1.00 47.94 126 GLY A C 1
ATOM 900 O O . GLY A 1 126 ? -1.521 15.600 -4.101 1.00 47.94 126 GLY A O 1
ATOM 901 N N . VAL A 1 127 ? -0.199 14.600 -5.610 1.00 53.22 127 VAL A N 1
ATOM 902 C CA . VAL A 1 127 ? -0.377 13.225 -5.142 1.00 53.22 127 VAL A CA 1
ATOM 903 C C . VAL A 1 127 ? 0.694 12.958 -4.081 1.00 53.22 127 VAL A C 1
ATOM 905 O O . VAL A 1 127 ? 1.852 13.336 -4.241 1.00 53.22 127 VAL A O 1
ATOM 908 N N . ALA A 1 128 ? 0.321 12.327 -2.969 1.00 53.38 128 ALA A N 1
ATOM 909 C CA . ALA A 1 128 ? 1.284 11.910 -1.958 1.00 53.38 128 ALA A CA 1
ATOM 910 C C . ALA A 1 128 ? 2.119 10.748 -2.508 1.00 53.38 128 ALA A C 1
ATOM 912 O O . ALA A 1 128 ? 1.682 9.599 -2.517 1.00 53.38 128 ALA A O 1
ATOM 913 N N . VAL A 1 129 ? 3.300 11.067 -3.026 1.00 60.16 129 VAL A N 1
ATOM 914 C CA . VAL A 1 129 ? 4.185 10.102 -3.666 1.00 60.16 129 VAL A CA 1
ATOM 915 C C . VAL A 1 129 ? 5.427 9.891 -2.800 1.00 60.16 129 VAL A C 1
ATOM 917 O O . VAL A 1 129 ? 6.039 10.856 -2.342 1.00 60.16 129 VAL A O 1
ATOM 920 N N . GLN A 1 130 ? 5.819 8.635 -2.561 1.00 58.88 130 GLN A N 1
ATOM 921 C CA . GLN A 1 130 ? 7.008 8.323 -1.765 1.00 58.88 130 GLN A CA 1
ATOM 922 C C . GLN A 1 130 ? 8.271 8.904 -2.426 1.00 58.88 130 GLN A C 1
ATOM 924 O O . GLN A 1 130 ? 8.673 8.484 -3.513 1.00 58.88 130 GLN A O 1
ATOM 929 N N . MET A 1 131 ? 8.911 9.868 -1.757 1.00 58.19 131 MET A N 1
ATOM 930 C CA . MET A 1 131 ? 10.224 10.386 -2.143 1.00 58.19 131 MET A CA 1
ATOM 931 C C . MET A 1 131 ? 11.316 9.511 -1.523 1.00 58.19 131 MET A C 1
ATOM 933 O O . MET A 1 131 ? 11.389 9.388 -0.300 1.00 58.19 131 MET A O 1
ATOM 937 N N . ARG A 1 132 ? 12.191 8.925 -2.346 1.00 59.09 132 ARG A N 1
ATOM 938 C CA . ARG A 1 132 ? 13.402 8.241 -1.867 1.00 59.09 132 ARG A CA 1
ATOM 939 C C . ARG A 1 132 ? 14.646 9.077 -2.152 1.00 59.09 132 ARG A C 1
ATOM 941 O O . ARG A 1 132 ? 14.823 9.598 -3.250 1.00 59.09 132 ARG A O 1
ATOM 948 N N . SER A 1 133 ? 15.514 9.173 -1.150 1.00 60.75 133 SER A N 1
ATOM 949 C CA . SER A 1 133 ? 16.883 9.668 -1.270 1.00 60.75 133 SER A CA 1
ATOM 950 C C . SER A 1 133 ? 17.853 8.483 -1.177 1.00 60.75 133 SER A C 1
ATOM 952 O O . SER A 1 133 ? 17.722 7.639 -0.295 1.00 60.75 133 SER A O 1
ATOM 954 N N . GLY A 1 134 ? 18.820 8.407 -2.096 1.00 67.12 134 GLY A N 1
ATOM 955 C CA . GLY A 1 134 ? 19.804 7.315 -2.163 1.00 67.12 134 GLY A CA 1
ATOM 956 C C . GLY A 1 134 ? 19.540 6.292 -3.278 1.00 67.12 134 GLY A C 1
ATOM 957 O O . GLY A 1 134 ? 18.498 6.349 -3.930 1.00 67.12 134 GLY A O 1
ATOM 958 N N . PRO A 1 135 ? 20.504 5.394 -3.553 1.00 74.94 135 PRO A N 1
ATOM 959 C CA . PRO A 1 135 ? 20.369 4.405 -4.615 1.00 74.94 135 PRO A CA 1
ATOM 960 C C . PRO A 1 135 ? 19.159 3.498 -4.372 1.00 74.94 135 PRO A C 1
ATOM 962 O O . PRO A 1 135 ? 18.815 3.185 -3.230 1.00 74.94 135 PRO A O 1
ATOM 965 N N . PHE A 1 136 ? 18.503 3.090 -5.452 1.00 81.75 136 PHE A N 1
ATOM 966 C CA . PHE A 1 136 ? 17.341 2.211 -5.391 1.00 81.75 136 PHE A CA 1
ATOM 967 C C . PHE A 1 136 ? 17.426 1.107 -6.437 1.00 81.75 136 PHE A C 1
ATOM 969 O O . PHE A 1 136 ? 18.082 1.242 -7.467 1.00 81.75 136 PHE A O 1
ATOM 976 N N . THR A 1 137 ? 16.746 0.000 -6.164 1.00 87.44 137 THR A N 1
ATOM 977 C CA . THR A 1 137 ? 16.636 -1.119 -7.094 1.00 87.44 137 THR A CA 1
ATOM 978 C C . THR A 1 137 ? 15.471 -0.865 -8.042 1.00 87.44 137 THR A C 1
ATOM 980 O O . THR A 1 137 ? 14.341 -0.707 -7.590 1.00 87.44 137 THR A O 1
ATOM 983 N N . GLN A 1 138 ? 15.728 -0.828 -9.345 1.00 89.94 138 GLN A N 1
ATOM 984 C CA . GLN A 1 138 ? 14.711 -0.735 -10.385 1.00 89.94 138 GLN A CA 1
ATOM 985 C C . GLN A 1 138 ? 14.572 -2.082 -11.095 1.00 89.94 138 GLN A C 1
ATOM 987 O O . GLN A 1 138 ? 15.572 -2.679 -11.491 1.00 89.94 138 GLN A O 1
ATOM 992 N N . VAL A 1 139 ? 13.339 -2.554 -11.269 1.00 89.56 139 VAL A N 1
ATOM 993 C CA . VAL A 1 139 ? 13.013 -3.701 -12.119 1.00 89.56 139 VAL A CA 1
ATOM 994 C C . VAL A 1 139 ? 13.006 -3.231 -13.568 1.00 89.56 139 VAL A C 1
ATOM 996 O O . VAL A 1 139 ? 12.236 -2.343 -13.928 1.00 89.56 139 VAL A O 1
ATOM 999 N N . THR A 1 140 ? 13.863 -3.817 -14.398 1.00 90.56 140 THR A N 1
ATOM 1000 C CA . THR A 1 140 ? 13.981 -3.466 -15.823 1.00 90.56 140 THR A CA 1
ATOM 1001 C C . THR A 1 140 ? 13.267 -4.454 -16.734 1.00 90.56 140 THR A C 1
ATOM 1003 O O . THR A 1 140 ? 12.915 -4.107 -17.858 1.00 90.56 140 THR A O 1
ATOM 1006 N N . ARG A 1 141 ? 13.041 -5.682 -16.259 1.00 91.75 141 ARG A N 1
ATOM 1007 C CA . ARG A 1 141 ? 12.348 -6.737 -16.999 1.00 91.75 141 ARG A CA 1
ATOM 1008 C C . ARG A 1 141 ? 11.605 -7.635 -16.026 1.00 91.75 141 ARG A C 1
ATOM 1010 O O . ARG A 1 141 ? 12.184 -8.043 -15.024 1.00 91.75 141 ARG A O 1
ATOM 1017 N N . ILE A 1 142 ? 10.354 -7.964 -16.334 1.00 93.56 142 ILE A N 1
ATOM 1018 C CA . ILE A 1 142 ? 9.556 -8.925 -15.569 1.00 93.56 142 ILE A CA 1
ATOM 1019 C C . ILE A 1 142 ? 9.478 -10.223 -16.370 1.00 93.56 142 ILE A C 1
ATOM 1021 O O . ILE A 1 142 ? 8.982 -10.235 -17.491 1.00 93.56 142 ILE A O 1
ATOM 1025 N N . ASP A 1 143 ? 9.989 -11.305 -15.789 1.00 93.31 143 ASP A N 1
ATOM 1026 C CA . ASP A 1 143 ? 9.879 -12.662 -16.331 1.00 93.31 143 ASP A CA 1
ATOM 1027 C C . ASP A 1 143 ? 8.556 -13.318 -15.897 1.00 93.31 143 ASP A C 1
ATOM 1029 O O . ASP A 1 143 ? 7.933 -14.045 -16.669 1.00 93.31 143 ASP A O 1
ATOM 1033 N N . ALA A 1 144 ? 8.117 -13.051 -14.662 1.00 92.81 144 ALA A N 1
ATOM 1034 C CA . ALA A 1 144 ? 6.837 -13.509 -14.131 1.00 92.81 144 ALA A CA 1
ATOM 1035 C C . ALA A 1 144 ? 6.309 -12.560 -13.046 1.00 92.81 144 ALA A C 1
ATOM 1037 O O . ALA A 1 144 ? 7.073 -12.072 -12.211 1.00 92.81 144 ALA A O 1
ATOM 1038 N N . ALA A 1 145 ? 4.992 -12.350 -13.004 1.00 94.38 145 ALA A N 1
ATOM 1039 C CA . ALA A 1 145 ? 4.321 -11.644 -11.918 1.00 94.38 145 ALA A CA 1
ATOM 1040 C C . ALA A 1 145 ? 3.056 -12.385 -11.478 1.00 94.38 145 ALA A C 1
ATOM 1042 O O . ALA A 1 145 ? 2.357 -13.000 -12.280 1.00 94.38 145 ALA A O 1
ATOM 1043 N N . SER A 1 146 ? 2.760 -12.343 -10.180 1.00 94.69 146 SER A N 1
ATOM 1044 C CA . SER A 1 146 ? 1.541 -12.936 -9.625 1.00 94.69 146 SER A CA 1
ATOM 1045 C C . SER A 1 146 ? 1.030 -12.150 -8.425 1.00 94.69 146 SER A C 1
ATOM 1047 O O . SER A 1 146 ? 1.811 -11.596 -7.647 1.00 94.69 146 SER A O 1
ATOM 1049 N N . ILE A 1 147 ? -0.294 -12.121 -8.270 1.00 94.56 147 ILE A N 1
ATOM 1050 C CA . ILE A 1 147 ? -0.960 -11.574 -7.087 1.00 94.56 147 ILE A CA 1
ATOM 1051 C C . ILE A 1 147 ? -1.082 -12.687 -6.054 1.00 94.56 147 ILE A C 1
ATOM 1053 O O . ILE A 1 147 ? -1.784 -13.672 -6.265 1.00 94.56 147 ILE A O 1
ATOM 1057 N N . GLU A 1 148 ? -0.420 -12.512 -4.917 1.00 94.50 148 GLU A N 1
ATOM 1058 C CA . GLU A 1 148 ? -0.512 -13.441 -3.793 1.00 94.50 148 GLU A CA 1
ATOM 1059 C C . GLU A 1 148 ? -1.671 -13.099 -2.858 1.00 94.50 148 GLU A C 1
ATOM 1061 O O . GLU A 1 148 ? -2.311 -13.991 -2.301 1.00 94.50 148 GLU A O 1
ATOM 1066 N N . LYS A 1 149 ? -1.936 -11.801 -2.668 1.00 93.81 149 LYS A N 1
ATOM 1067 C CA . LYS A 1 149 ? -3.104 -11.309 -1.934 1.00 93.81 149 LYS A CA 1
ATOM 1068 C C . LYS A 1 149 ? -3.732 -10.148 -2.699 1.00 93.81 149 LYS A C 1
ATOM 1070 O O . LYS A 1 149 ? -3.014 -9.193 -3.003 1.00 93.81 149 LYS A O 1
ATOM 1075 N N . PRO A 1 150 ? -5.040 -10.193 -2.996 1.00 92.69 150 PRO A N 1
ATOM 1076 C CA . PRO A 1 150 ? -5.710 -9.105 -3.696 1.00 92.69 150 PRO A CA 1
ATOM 1077 C C . PRO A 1 150 ? -5.755 -7.849 -2.825 1.00 92.69 150 PRO A C 1
ATOM 1079 O O . PRO A 1 150 ? -5.759 -7.936 -1.594 1.00 92.69 150 PRO A O 1
ATOM 1082 N N . ALA A 1 151 ? -5.817 -6.684 -3.464 1.00 92.44 151 ALA A N 1
ATOM 1083 C CA . ALA A 1 151 ? -5.990 -5.413 -2.776 1.00 92.44 151 ALA A CA 1
ATOM 1084 C C . ALA A 1 151 ? -7.304 -5.394 -1.981 1.00 92.44 151 ALA A C 1
ATOM 1086 O O . ALA A 1 151 ? -8.367 -5.736 -2.503 1.00 92.44 151 ALA A O 1
ATOM 1087 N N . VAL A 1 152 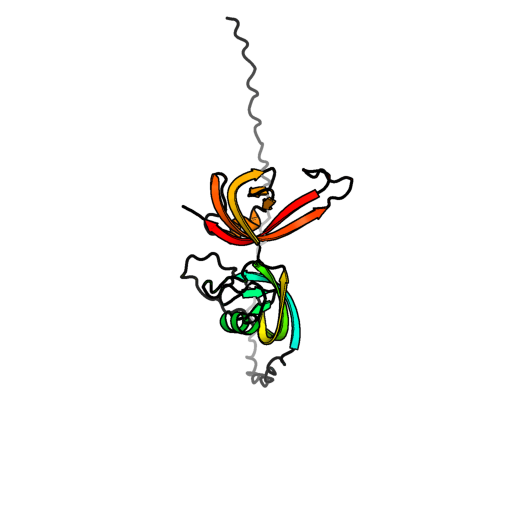? -7.242 -4.956 -0.723 1.00 94.50 152 VAL A N 1
ATOM 1088 C CA . VAL A 1 152 ? -8.429 -4.750 0.110 1.00 94.50 152 VAL A CA 1
ATOM 1089 C C . VAL A 1 152 ? -8.738 -3.263 0.170 1.00 94.50 152 VAL A C 1
ATOM 1091 O O . VAL A 1 152 ? -7.849 -2.438 0.380 1.00 94.50 152 VAL A O 1
ATOM 1094 N N . ARG A 1 153 ? -10.020 -2.922 0.006 1.00 94.44 153 ARG A N 1
ATOM 1095 C CA . ARG A 1 153 ? -10.522 -1.554 0.133 1.00 94.44 153 ARG A CA 1
ATOM 1096 C C . ARG A 1 153 ? -11.420 -1.430 1.354 1.00 94.44 153 ARG A C 1
ATOM 1098 O O . ARG A 1 153 ? -12.420 -2.139 1.449 1.00 94.44 153 ARG A O 1
ATOM 1105 N N . ILE A 1 154 ? -11.106 -0.478 2.226 1.00 95.56 154 ILE A N 1
ATOM 1106 C CA . ILE A 1 154 ? -11.955 -0.087 3.355 1.00 95.56 154 ILE A CA 1
ATOM 1107 C C . ILE A 1 154 ? -12.319 1.396 3.255 1.00 95.56 154 ILE A C 1
ATOM 1109 O O . ILE A 1 154 ? -11.535 2.215 2.781 1.00 95.56 154 ILE A O 1
ATOM 1113 N N . GLU A 1 155 ? -13.529 1.744 3.676 1.00 96.88 155 GLU A N 1
ATOM 1114 C CA . GLU A 1 155 ? -14.058 3.108 3.613 1.00 96.88 155 GLU A CA 1
ATOM 1115 C C . GLU A 1 155 ? -14.803 3.438 4.908 1.00 96.88 155 GLU A C 1
ATOM 1117 O O . GLU A 1 155 ? -15.417 2.566 5.527 1.00 96.88 155 GLU A O 1
ATOM 1122 N N . GLY A 1 156 ? -14.756 4.702 5.320 1.00 97.00 156 GLY A N 1
ATOM 1123 C CA . GLY A 1 156 ? -15.511 5.189 6.468 1.00 97.00 156 GLY A CA 1
ATOM 1124 C C . GLY A 1 156 ? -14.940 6.481 7.035 1.00 97.00 156 GLY A C 1
ATOM 1125 O O . GLY A 1 156 ? -14.199 7.196 6.362 1.00 97.00 156 GLY A O 1
ATOM 1126 N N . THR A 1 157 ? -15.277 6.762 8.290 1.00 97.50 157 THR A N 1
ATOM 1127 C CA . THR A 1 157 ? -14.786 7.936 9.016 1.00 97.50 157 THR A CA 1
ATOM 1128 C C . THR A 1 157 ? -13.677 7.537 9.979 1.00 97.50 157 THR A C 1
ATOM 1130 O O . THR A 1 157 ? -13.868 6.637 10.798 1.00 97.50 157 THR A O 1
ATOM 1133 N N . LEU A 1 158 ? -12.537 8.227 9.919 1.00 96.56 158 LEU A N 1
ATOM 1134 C CA . LEU A 1 158 ? -11.429 8.013 10.844 1.00 96.56 158 LEU A CA 1
ATOM 1135 C C . LEU A 1 158 ? -11.845 8.371 12.276 1.00 96.56 158 LEU A C 1
ATOM 1137 O O . LEU A 1 158 ? -12.186 9.518 12.573 1.00 96.56 158 LEU A O 1
ATOM 1141 N N . ALA A 1 159 ? -11.751 7.411 13.190 1.00 96.31 159 ALA A N 1
ATOM 1142 C CA . ALA A 1 159 ? -11.887 7.638 14.627 1.00 96.31 159 ALA A CA 1
ATOM 1143 C C . ALA A 1 159 ? -10.514 7.569 15.310 1.00 96.31 159 ALA A C 1
ATOM 1145 O O . ALA A 1 159 ? -9.627 6.853 14.854 1.00 96.31 159 ALA A O 1
ATOM 1146 N N . ARG A 1 160 ? -10.308 8.290 16.421 1.00 93.88 160 ARG A N 1
ATOM 1147 C CA . ARG A 1 160 ? -9.088 8.093 17.227 1.00 93.88 160 ARG A CA 1
ATOM 1148 C C . ARG A 1 160 ? -9.199 6.805 18.035 1.00 93.88 160 ARG A C 1
ATOM 1150 O O . ARG A 1 160 ? -10.227 6.565 18.659 1.00 93.88 160 ARG A O 1
ATOM 1157 N N . SER A 1 161 ? -8.112 6.042 18.103 1.00 88.38 161 SER A N 1
ATOM 1158 C CA . SER A 1 161 ? -7.996 4.867 18.969 1.00 88.38 161 SER A CA 1
ATOM 1159 C C . SER A 1 161 ? -6.576 4.787 19.513 1.00 88.38 161 SER A C 1
ATOM 1161 O O . SER A 1 161 ? -5.660 4.663 18.726 1.00 88.38 161 SER A O 1
ATOM 1163 N N . LYS A 1 162 ? -6.369 4.925 20.829 1.00 83.94 162 LYS A N 1
ATOM 1164 C CA . LYS A 1 162 ? -5.069 4.953 21.550 1.00 83.94 162 LYS A CA 1
ATOM 1165 C C . LYS A 1 162 ? -3.804 4.669 20.695 1.00 83.94 162 LYS A C 1
ATOM 1167 O O . LYS A 1 162 ? -3.374 3.527 20.591 1.00 83.94 162 LYS A O 1
ATOM 1172 N N . GLY A 1 163 ? -3.184 5.719 20.143 1.00 86.88 163 GLY A N 1
ATOM 1173 C CA . GLY A 1 163 ? -1.940 5.633 19.346 1.00 86.88 163 GLY A CA 1
ATOM 1174 C C . GLY A 1 163 ? -2.121 5.363 17.842 1.00 86.88 163 GLY A C 1
ATOM 1175 O O . GLY A 1 163 ? -1.176 5.501 17.078 1.00 86.88 163 GLY A O 1
ATOM 1176 N N . PHE A 1 164 ? -3.343 5.069 17.413 1.00 93.06 164 PHE A N 1
ATOM 1177 C CA . PHE A 1 164 ? -3.766 4.730 16.057 1.00 93.06 164 PHE A CA 1
ATOM 1178 C C . PHE A 1 164 ? -4.992 5.558 15.638 1.00 93.06 164 PHE A C 1
ATOM 1180 O O . PHE A 1 164 ? -5.620 6.284 16.424 1.00 93.06 164 PHE A O 1
ATOM 1187 N N . PHE A 1 165 ? -5.376 5.388 14.381 1.00 95.62 165 PHE A N 1
ATOM 1188 C CA . PHE A 1 165 ? -6.732 5.642 13.918 1.00 95.62 165 PHE A CA 1
ATOM 1189 C C . PHE A 1 165 ? -7.496 4.329 13.790 1.00 95.62 165 PHE A C 1
ATOM 1191 O O . PHE A 1 165 ? -6.891 3.279 13.621 1.00 95.62 165 PHE A O 1
ATOM 1198 N N . ALA A 1 166 ? -8.818 4.383 13.884 1.00 95.75 166 ALA A N 1
ATOM 1199 C CA . ALA A 1 166 ? -9.696 3.254 13.636 1.00 95.75 166 ALA A CA 1
ATOM 1200 C C . ALA A 1 166 ? -10.580 3.533 12.417 1.00 95.75 166 ALA A C 1
ATOM 1202 O O . ALA A 1 166 ? -11.151 4.620 12.298 1.00 95.75 166 ALA A O 1
ATOM 1203 N N . LEU A 1 167 ? -10.701 2.540 11.538 1.00 96.38 167 LEU A N 1
ATOM 1204 C CA . LEU A 1 167 ? -11.552 2.563 10.352 1.00 96.38 167 LEU A CA 1
ATOM 1205 C C . LEU A 1 167 ? -12.025 1.143 10.042 1.00 96.38 167 LEU A C 1
ATOM 1207 O O . LEU A 1 167 ? -11.207 0.231 9.967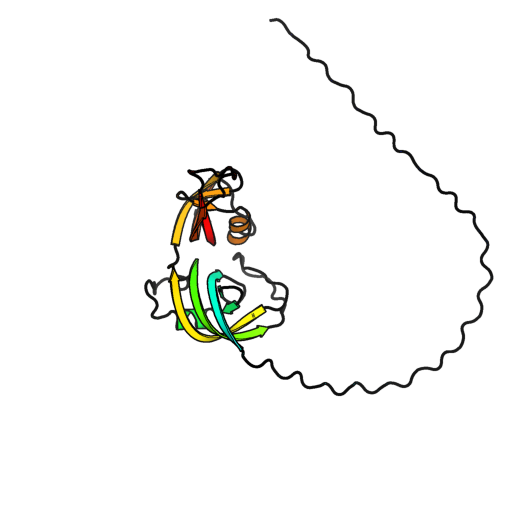 1.00 96.38 167 LEU A O 1
ATOM 1211 N N . ALA A 1 168 ? -13.333 0.950 9.853 1.00 94.25 168 ALA A N 1
ATOM 1212 C CA . ALA A 1 168 ? -13.915 -0.337 9.451 1.00 94.25 168 ALA A CA 1
ATOM 1213 C C . ALA A 1 168 ? -13.387 -1.550 10.260 1.00 94.25 168 ALA A C 1
ATOM 1215 O O . ALA A 1 168 ? -13.036 -2.585 9.697 1.00 94.25 168 ALA A O 1
ATOM 1216 N N . GLY A 1 169 ? -13.272 -1.404 11.586 1.00 91.94 169 GLY A N 1
ATOM 1217 C CA . GLY A 1 169 ? -12.797 -2.466 12.486 1.00 91.94 169 GLY A CA 1
ATOM 1218 C C . GLY A 1 169 ? -11.280 -2.696 12.509 1.00 91.94 169 GLY A C 1
ATOM 1219 O O . GLY A 1 169 ? -10.824 -3.560 13.251 1.00 91.94 169 GLY A O 1
ATOM 1220 N N . HIS A 1 170 ? -10.502 -1.917 11.756 1.00 95.44 170 HIS A N 1
ATOM 1221 C CA . HIS A 1 170 ? -9.044 -1.997 11.721 1.00 95.44 170 HIS A CA 1
ATOM 1222 C C . HIS A 1 170 ? -8.400 -0.763 12.349 1.00 95.44 170 HIS A C 1
ATOM 1224 O O . HIS A 1 170 ? -8.983 0.323 12.376 1.00 95.44 170 HIS A O 1
ATOM 1230 N 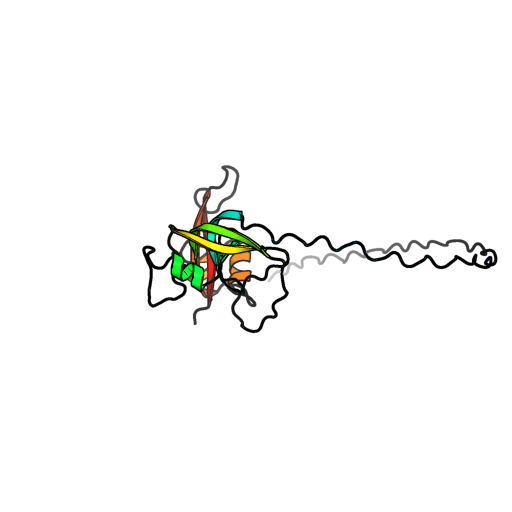N . LEU A 1 171 ? -7.180 -0.943 12.837 1.00 95.06 171 LEU A N 1
ATOM 1231 C CA . LEU A 1 171 ? -6.301 0.084 13.366 1.00 95.06 171 LEU A CA 1
ATOM 1232 C C . LEU A 1 171 ? -5.284 0.494 12.295 1.00 95.06 171 LEU A C 1
ATOM 1234 O O . LEU A 1 171 ? -4.703 -0.347 11.619 1.00 95.06 171 LEU A O 1
ATOM 1238 N N . ILE A 1 172 ? -5.043 1.790 12.156 1.00 95.88 172 ILE A N 1
ATOM 1239 C CA . ILE A 1 172 ? -4.143 2.360 11.156 1.00 95.88 172 ILE A CA 1
ATOM 1240 C C . ILE A 1 172 ? -3.109 3.209 11.876 1.00 95.88 172 ILE A C 1
ATOM 1242 O O . ILE A 1 172 ? -3.455 3.986 12.775 1.00 95.88 172 ILE A O 1
ATOM 1246 N N . THR A 1 173 ? -1.838 3.042 11.521 1.00 93.81 173 THR A N 1
ATOM 1247 C CA . THR A 1 173 ? -0.764 3.809 12.153 1.00 93.81 173 THR A CA 1
ATOM 1248 C C . THR A 1 173 ? -0.848 5.281 11.748 1.00 93.81 173 THR A C 1
ATOM 1250 O O . THR A 1 173 ? -1.396 5.639 10.701 1.00 93.81 173 THR A O 1
ATOM 1253 N N . GLN A 1 174 ? -0.349 6.165 12.612 1.00 92.19 174 GLN A N 1
ATOM 1254 C CA . GLN A 1 174 ? -0.308 7.592 12.288 1.00 92.19 174 GLN A CA 1
ATOM 1255 C C . GLN A 1 174 ? 0.620 7.861 11.109 1.00 92.19 174 GLN A C 1
ATOM 1257 O O . GLN A 1 174 ? 0.260 8.663 10.254 1.00 92.19 174 GLN A O 1
ATOM 1262 N N . ASP A 1 175 ? 1.752 7.161 11.050 1.00 91.19 175 ASP A N 1
ATOM 1263 C CA . ASP A 1 175 ? 2.727 7.291 9.971 1.00 91.19 175 ASP A CA 1
ATOM 1264 C C . ASP A 1 175 ? 2.096 6.908 8.633 1.00 91.19 175 ASP A C 1
ATOM 1266 O O . ASP A 1 175 ? 2.186 7.688 7.685 1.00 91.19 175 ASP A O 1
ATOM 1270 N N . ASP A 1 176 ? 1.353 5.792 8.590 1.00 91.31 176 ASP A N 1
ATOM 1271 C CA . ASP A 1 176 ? 0.672 5.333 7.375 1.00 91.31 176 ASP A CA 1
ATOM 1272 C C . ASP A 1 176 ? -0.281 6.384 6.803 1.00 91.31 176 ASP A C 1
ATOM 1274 O O . ASP A 1 176 ? -0.297 6.652 5.601 1.00 91.31 176 ASP A O 1
ATOM 1278 N N . LEU A 1 177 ? -1.061 7.030 7.670 1.00 91.38 177 LEU A N 1
ATOM 1279 C CA . LEU A 1 177 ? -1.975 8.093 7.256 1.00 91.38 177 LEU A CA 1
ATOM 1280 C C . LEU A 1 177 ? -1.264 9.416 6.979 1.00 91.38 177 LEU A C 1
ATOM 1282 O O . LEU A 1 177 ? -1.719 10.172 6.123 1.00 91.38 177 LEU A O 1
ATOM 1286 N N . ALA A 1 178 ? -0.191 9.725 7.705 1.00 89.31 178 ALA A N 1
ATOM 1287 C CA . ALA A 1 178 ? 0.577 10.947 7.511 1.00 89.31 178 ALA A CA 1
ATOM 1288 C C . ALA A 1 178 ? 1.184 10.982 6.110 1.00 89.31 178 ALA A C 1
ATOM 1290 O O . ALA A 1 178 ? 1.056 11.997 5.426 1.00 89.31 178 ALA A O 1
ATOM 1291 N N . TRP A 1 179 ? 1.774 9.868 5.668 1.00 83.44 179 TRP A N 1
ATOM 1292 C CA . TRP A 1 179 ? 2.328 9.778 4.325 1.00 83.44 179 TRP A CA 1
ATOM 1293 C C . TRP A 1 179 ? 1.227 9.615 3.272 1.00 83.44 179 TRP A C 1
ATOM 1295 O O . TRP A 1 179 ? 1.226 10.360 2.300 1.00 83.44 179 TRP A O 1
ATOM 1305 N N . SER A 1 180 ? 0.240 8.730 3.475 1.00 86.56 180 SER A N 1
ATOM 1306 C CA . SER A 1 180 ? -0.756 8.421 2.430 1.00 86.56 180 SER A CA 1
ATOM 1307 C C . SER A 1 180 ? -1.735 9.565 2.147 1.00 86.56 180 SER A C 1
ATOM 1309 O O . SER A 1 180 ? -2.333 9.615 1.078 1.00 86.56 180 SER A O 1
ATOM 1311 N N . LEU A 1 181 ? -1.935 10.469 3.112 1.00 8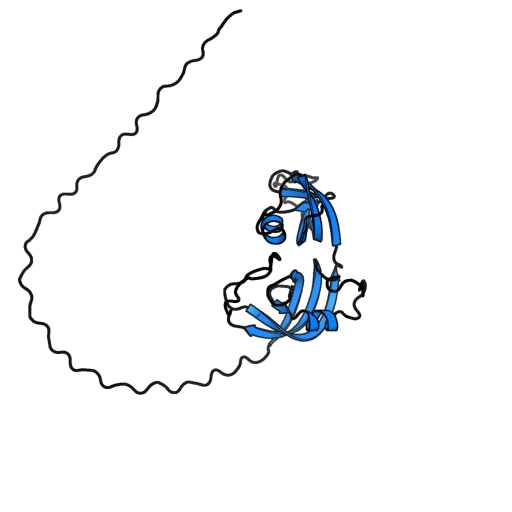9.50 181 LEU A N 1
ATOM 1312 C CA . LEU A 1 181 ? -2.790 11.658 2.992 1.00 89.50 181 LEU A CA 1
ATOM 1313 C C . LEU A 1 181 ? -1.978 12.959 3.084 1.00 89.50 181 LEU A C 1
ATOM 1315 O O . LEU A 1 181 ? -2.505 14.003 3.492 1.00 89.50 181 LEU A O 1
ATOM 1319 N N . ALA A 1 182 ? -0.687 12.904 2.748 1.00 84.88 182 ALA A N 1
ATOM 1320 C CA . ALA A 1 182 ? 0.160 14.085 2.692 1.00 84.88 182 ALA A CA 1
ATOM 1321 C C . ALA A 1 182 ? -0.424 15.147 1.728 1.00 84.88 182 ALA A C 1
ATOM 1323 O O . ALA A 1 182 ? -1.131 14.808 0.778 1.00 84.88 182 ALA A O 1
ATOM 1324 N N . PRO A 1 183 ? -0.170 16.445 1.971 1.00 81.44 183 PRO A N 1
ATOM 1325 C CA . PRO A 1 183 ? 0.629 16.995 3.074 1.00 81.44 183 PRO A CA 1
ATOM 1326 C C . PRO A 1 183 ? -0.137 17.110 4.403 1.00 81.44 183 PRO A C 1
ATOM 1328 O O . PRO A 1 183 ? 0.464 17.341 5.447 1.00 81.44 183 PRO A O 1
ATOM 1331 N N . ASN A 1 184 ? -1.465 16.969 4.391 1.00 81.88 184 ASN A N 1
ATOM 1332 C CA . ASN A 1 184 ? -2.309 17.297 5.546 1.00 81.88 184 ASN A CA 1
ATOM 1333 C C . ASN A 1 184 ? -2.456 16.153 6.568 1.00 81.88 184 ASN A C 1
ATOM 1335 O O . ASN A 1 184 ? -2.990 16.385 7.660 1.00 81.88 184 ASN A O 1
ATOM 1339 N N . GLY A 1 185 ? -2.000 14.944 6.216 1.00 85.62 185 GLY A N 1
ATOM 1340 C CA . GLY A 1 185 ? -2.120 13.715 7.004 1.00 85.62 185 GLY A CA 1
ATOM 1341 C C . GLY A 1 185 ? -3.572 13.287 7.211 1.00 85.62 185 GLY A C 1
ATOM 1342 O O . GLY A 1 185 ? -4.471 13.854 6.601 1.00 85.62 185 GLY A O 1
ATOM 1343 N N . GLY A 1 186 ? -3.834 12.297 8.067 1.00 87.31 186 GLY A N 1
ATOM 1344 C CA . GLY A 1 186 ? -5.191 11.917 8.489 1.00 87.31 186 GLY A CA 1
ATOM 1345 C C . GLY A 1 186 ? -5.621 12.609 9.788 1.00 87.31 186 GLY A C 1
ATOM 1346 O O . GLY A 1 186 ? -4.821 12.781 10.709 1.00 87.31 186 GLY A O 1
ATOM 1347 N N . ARG A 1 187 ? -6.893 13.000 9.897 1.00 92.81 187 ARG A N 1
ATOM 1348 C CA . ARG A 1 187 ? -7.500 13.589 11.099 1.00 92.81 187 ARG A CA 1
ATOM 1349 C C . ARG A 1 187 ? -8.767 12.834 11.478 1.00 92.81 187 ARG A C 1
ATOM 1351 O O . ARG A 1 187 ? -9.464 12.261 10.648 1.00 92.81 187 ARG A O 1
ATOM 1358 N N . ALA A 1 188 ? -9.081 12.848 12.769 1.00 93.81 188 ALA A N 1
ATOM 1359 C CA . ALA A 1 188 ? -10.318 12.248 13.246 1.00 93.81 188 ALA A CA 1
ATOM 1360 C C . ALA A 1 188 ? -11.519 13.026 12.695 1.00 93.81 188 ALA A C 1
ATOM 1362 O O . ALA A 1 188 ? -11.514 14.256 12.726 1.00 93.81 188 ALA A O 1
ATOM 1363 N N . GLY A 1 189 ? -12.527 12.304 12.214 1.00 94.50 189 GLY A N 1
ATOM 1364 C CA . GLY A 1 189 ? -13.676 12.868 11.512 1.00 94.50 189 GLY A CA 1
ATOM 1365 C C . GLY A 1 189 ? -13.523 12.912 9.990 1.00 94.50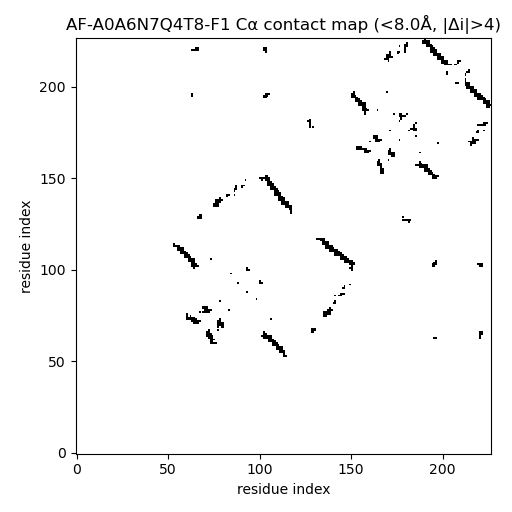 189 GLY A C 1
ATOM 1366 O O . GLY A 1 189 ? -14.530 13.087 9.309 1.00 94.50 189 GLY A O 1
ATOM 1367 N N . ASP A 1 190 ? -12.323 12.697 9.440 1.00 95.31 190 ASP A N 1
ATOM 1368 C CA . ASP A 1 190 ? -12.145 12.623 7.989 1.00 95.31 190 ASP A CA 1
ATOM 1369 C C . ASP A 1 190 ? -12.845 11.385 7.425 1.00 95.31 190 ASP A C 1
ATOM 1371 O O . ASP A 1 190 ? -12.650 10.272 7.925 1.00 95.31 190 ASP A O 1
ATOM 1375 N N . ARG A 1 191 ? -13.610 11.565 6.345 1.00 96.62 191 ARG A N 1
ATOM 1376 C CA . ARG A 1 191 ? -14.063 10.449 5.517 1.00 96.62 191 ARG A CA 1
ATOM 1377 C C . ARG A 1 191 ? -12.953 10.066 4.558 1.00 96.62 191 ARG A C 1
ATOM 1379 O O . ARG A 1 191 ? -12.457 10.905 3.809 1.00 96.62 191 ARG A O 1
ATOM 1386 N N . VAL A 1 192 ? -12.556 8.803 4.590 1.00 96.50 192 VAL A N 1
ATOM 1387 C CA . VAL A 1 192 ? -11.445 8.309 3.782 1.00 96.50 192 VAL A CA 1
ATOM 1388 C C . VAL A 1 192 ? -11.766 6.960 3.165 1.00 96.50 192 VAL A C 1
ATOM 1390 O O . VAL A 1 192 ? -12.555 6.175 3.698 1.00 96.50 192 VAL A O 1
ATOM 1393 N N . ARG A 1 193 ? -11.096 6.692 2.051 1.00 95.31 193 ARG A N 1
ATOM 1394 C CA . ARG A 1 193 ? -10.998 5.384 1.415 1.00 95.31 193 ARG A CA 1
ATOM 1395 C C . ARG A 1 193 ? -9.542 4.949 1.442 1.00 95.31 193 ARG A C 1
ATOM 1397 O O . ARG A 1 193 ? -8.680 5.689 0.978 1.00 95.31 193 ARG A O 1
ATOM 1404 N N . LEU A 1 194 ? -9.280 3.766 1.988 1.00 95.19 194 LEU A N 1
ATOM 1405 C CA . LEU A 1 194 ? -7.943 3.183 2.071 1.00 95.19 194 LEU A CA 1
ATOM 1406 C C . LEU A 1 194 ? -7.873 1.922 1.211 1.00 95.19 194 LEU A C 1
ATOM 1408 O O . LEU A 1 194 ? -8.792 1.099 1.228 1.00 95.19 194 LEU A O 1
ATOM 1412 N N . HIS A 1 195 ? -6.767 1.781 0.491 1.00 94.25 195 HIS A N 1
ATOM 1413 C CA . HIS A 1 195 ? -6.393 0.605 -0.288 1.00 94.25 195 HIS A CA 1
ATOM 1414 C C . HIS A 1 195 ? -5.125 0.012 0.320 1.00 94.25 195 HIS A C 1
ATOM 1416 O O . HIS A 1 195 ? -4.183 0.754 0.603 1.00 94.25 195 HIS A O 1
ATOM 1422 N N . GLY A 1 196 ? -5.095 -1.300 0.543 1.00 95.12 196 GLY A N 1
ATOM 1423 C CA . GLY A 1 196 ? -3.980 -1.925 1.248 1.00 95.12 196 GLY A CA 1
ATOM 1424 C C . GLY A 1 196 ? -4.245 -3.364 1.668 1.00 95.12 196 GLY A C 1
ATOM 1425 O O . GLY A 1 196 ? -4.993 -4.085 1.000 1.00 95.12 196 GLY A O 1
ATOM 1426 N N . GLN A 1 197 ? -3.636 -3.771 2.784 1.00 96.19 197 GLN A N 1
ATOM 1427 C CA . GLN A 1 197 ? -3.730 -5.128 3.322 1.00 96.19 197 GLN A CA 1
ATOM 1428 C C . GLN A 1 197 ? -4.081 -5.137 4.814 1.00 96.19 197 GLN A C 1
ATOM 1430 O O . GLN A 1 197 ? -3.437 -4.445 5.605 1.00 96.19 197 GLN A O 1
ATOM 1435 N N . PRO A 1 198 ? -5.038 -5.976 5.246 1.00 95.62 198 PRO A N 1
ATOM 1436 C CA . PRO A 1 198 ? -5.216 -6.256 6.659 1.00 95.62 198 PRO A CA 1
ATOM 1437 C C . PRO A 1 198 ? -4.063 -7.131 7.169 1.00 95.62 198 PRO A C 1
ATOM 1439 O O . PRO A 1 198 ? -3.665 -8.111 6.529 1.00 95.62 198 PRO A O 1
ATOM 1442 N N . ARG A 1 199 ? -3.564 -6.820 8.365 1.00 92.94 199 ARG A N 1
ATOM 1443 C CA . ARG A 1 199 ? -2.642 -7.680 9.112 1.00 92.94 199 ARG A CA 1
ATOM 1444 C C . ARG A 1 199 ? -3.103 -7.807 10.556 1.00 92.94 199 ARG A C 1
ATOM 1446 O O . ARG A 1 199 ? -3.595 -6.858 11.154 1.00 92.94 199 ARG A O 1
ATOM 1453 N N . THR A 1 200 ? -2.883 -8.967 11.154 1.00 90.88 200 THR A N 1
ATOM 1454 C CA . THR A 1 200 ? -3.136 -9.166 12.581 1.00 90.88 200 THR A CA 1
ATOM 1455 C C . THR A 1 200 ? -1.808 -9.359 13.281 1.00 90.88 200 THR A C 1
ATOM 1457 O O . THR A 1 200 ? -1.075 -10.298 12.978 1.00 90.88 200 THR A O 1
ATOM 1460 N N . VAL A 1 201 ? -1.495 -8.469 14.217 1.00 88.50 201 VAL A N 1
ATOM 1461 C CA . VAL A 1 201 ? -0.342 -8.637 15.102 1.00 88.50 201 VAL A CA 1
ATOM 1462 C C . VAL A 1 201 ? -0.830 -9.334 16.359 1.00 88.50 201 VAL A C 1
ATOM 1464 O O . VAL A 1 201 ? -1.674 -8.797 17.074 1.00 88.50 201 VAL A O 1
ATOM 1467 N N . VAL A 1 202 ? -0.318 -10.536 16.612 1.00 86.94 202 VAL A N 1
ATOM 1468 C CA . VAL A 1 202 ? -0.542 -11.237 17.877 1.00 86.94 202 VAL A CA 1
ATOM 1469 C C . VAL A 1 202 ? 0.482 -10.728 18.872 1.00 86.94 202 VAL A C 1
ATOM 1471 O O . VAL A 1 202 ? 1.677 -10.677 18.588 1.00 86.94 202 VAL A O 1
ATOM 1474 N N . CYS A 1 203 ? -0.006 -10.308 20.021 1.00 83.94 203 CYS A N 1
ATOM 1475 C CA . CYS A 1 203 ? 0.814 -9.728 21.054 1.00 83.94 203 CYS A CA 1
ATOM 1476 C C . CYS A 1 203 ? 1.399 -10.808 21.948 1.00 83.94 203 CYS A C 1
ATOM 1478 O O . CYS A 1 203 ? 0.791 -11.854 22.178 1.00 83.94 203 CYS A O 1
ATOM 1480 N N . GLU A 1 204 ? 2.585 -10.533 22.482 1.00 81.38 204 GLU A N 1
ATOM 1481 C CA . GLU A 1 204 ? 3.156 -11.391 23.509 1.00 81.38 204 GLU A CA 1
ATOM 1482 C C . GLU A 1 204 ? 2.244 -11.429 24.747 1.00 81.38 204 GLU A C 1
ATOM 1484 O O . GLU A 1 204 ? 1.561 -10.441 25.032 1.00 81.38 204 GLU A O 1
ATOM 1489 N N . PRO A 1 205 ? 2.263 -12.518 25.536 1.00 77.56 205 PRO A N 1
ATOM 1490 C CA . PRO A 1 205 ? 1.374 -12.682 26.691 1.00 77.56 205 PRO A CA 1
ATOM 1491 C C . PRO A 1 205 ? 1.419 -11.536 27.715 1.00 77.56 205 PRO A C 1
ATOM 1493 O O . PRO A 1 205 ? 0.438 -11.290 28.410 1.00 77.56 205 PRO A O 1
ATOM 1496 N N . ASN A 1 206 ? 2.548 -10.827 27.804 1.00 78.56 206 ASN A N 1
ATOM 1497 C CA . ASN A 1 206 ? 2.752 -9.722 28.744 1.00 78.56 206 ASN A CA 1
ATOM 1498 C C . ASN A 1 206 ? 2.480 -8.337 28.128 1.00 78.56 206 ASN A C 1
ATOM 1500 O O . ASN A 1 206 ? 2.568 -7.323 28.824 1.00 78.56 206 ASN A O 1
ATOM 1504 N N . ALA A 1 207 ? 2.175 -8.266 26.831 1.00 76.69 207 ALA A N 1
ATOM 1505 C CA . ALA A 1 207 ? 1.867 -7.018 26.151 1.00 76.69 207 ALA A CA 1
ATOM 1506 C C . ALA A 1 207 ? 0.386 -6.648 26.347 1.00 76.69 207 ALA A C 1
ATOM 1508 O O . ALA A 1 207 ? -0.519 -7.453 26.141 1.00 76.69 207 ALA A O 1
ATOM 1509 N N . GLN A 1 208 ? 0.120 -5.395 26.730 1.00 68.88 208 GLN A N 1
ATOM 1510 C CA . GLN A 1 208 ? -1.240 -4.881 26.943 1.00 68.88 208 GLN A CA 1
ATOM 1511 C C . GLN A 1 208 ? -1.925 -4.517 25.618 1.00 68.88 208 GLN A C 1
ATOM 1513 O O . GLN A 1 208 ? -2.114 -3.337 25.305 1.00 68.88 208 GLN A O 1
ATOM 1518 N N . CYS A 1 209 ? -2.287 -5.521 24.824 1.00 75.25 209 CYS A N 1
ATOM 1519 C CA . CYS A 1 209 ? -3.019 -5.302 23.580 1.00 75.25 209 CYS A CA 1
ATOM 1520 C C . CYS A 1 209 ? -4.526 -5.152 23.788 1.00 75.25 209 CYS A C 1
ATOM 1522 O O . CYS A 1 209 ? -5.101 -5.655 24.748 1.00 75.25 209 CYS A O 1
ATOM 1524 N N . LEU A 1 210 ? -5.148 -4.393 22.884 1.00 66.69 210 LEU A N 1
ATOM 1525 C CA . LEU A 1 210 ? -6.475 -3.807 23.075 1.00 66.69 210 LEU A CA 1
ATOM 1526 C C . LEU A 1 210 ? -7.635 -4.811 22.922 1.00 66.69 210 LEU A C 1
ATOM 1528 O O . LEU A 1 210 ? -8.719 -4.520 23.420 1.00 66.69 210 LEU A O 1
ATOM 1532 N N . ILE A 1 211 ? -7.441 -5.958 22.252 1.00 63.03 211 ILE A N 1
ATOM 1533 C CA . ILE A 1 211 ? -8.501 -6.944 21.963 1.00 63.03 211 ILE A CA 1
ATOM 1534 C C . ILE A 1 211 ? -7.926 -8.365 22.024 1.00 63.03 211 ILE A C 1
ATOM 1536 O O . ILE A 1 211 ? -7.156 -8.734 21.148 1.00 63.03 211 ILE A O 1
ATOM 1540 N N . GLU A 1 212 ? -8.283 -9.167 23.034 1.00 67.50 212 GLU A N 1
ATOM 1541 C CA . GLU A 1 212 ? -7.991 -10.622 23.088 1.00 67.50 212 GLU A CA 1
ATOM 1542 C C . GLU A 1 212 ? -6.523 -11.022 22.795 1.00 67.50 212 GLU A C 1
ATOM 1544 O O . GLU A 1 212 ? -6.241 -12.123 22.331 1.00 67.50 212 GLU A O 1
ATOM 1549 N N . GLY A 1 213 ? -5.564 -10.123 23.047 1.00 80.06 213 GLY A N 1
ATOM 1550 C CA . GLY A 1 213 ? -4.147 -10.348 22.739 1.00 80.06 213 GLY A CA 1
ATOM 1551 C C . GLY A 1 213 ? -3.752 -10.146 21.269 1.00 80.06 213 GLY A C 1
ATOM 1552 O O . GLY A 1 213 ? -2.660 -10.551 20.886 1.00 80.06 213 GLY A O 1
ATOM 1553 N N . SER A 1 214 ? -4.579 -9.508 20.437 1.00 86.00 214 SER A N 1
ATOM 1554 C CA . SER A 1 214 ? -4.256 -9.189 19.042 1.00 86.00 214 SER A CA 1
ATOM 1555 C C . SER A 1 214 ? -4.621 -7.752 18.648 1.00 86.00 214 SER A C 1
ATOM 1557 O O . SER A 1 214 ? -5.434 -7.082 19.289 1.00 86.00 214 SER A O 1
ATOM 1559 N N . LEU A 1 215 ? -3.973 -7.253 17.595 1.00 89.50 215 LEU A N 1
ATOM 1560 C CA . LEU A 1 215 ? -4.217 -5.939 17.007 1.00 89.50 215 LEU A CA 1
ATOM 1561 C C . LEU A 1 215 ? -4.529 -6.108 15.513 1.00 89.50 215 LEU A C 1
ATOM 1563 O O . LEU A 1 215 ? -3.633 -6.497 14.755 1.00 89.50 215 LEU A O 1
ATOM 1567 N N . PRO A 1 216 ? -5.770 -5.828 15.071 1.00 92.31 216 PRO A N 1
ATOM 1568 C CA . PRO A 1 216 ? -6.126 -5.848 13.658 1.00 92.31 216 PRO A CA 1
ATOM 1569 C C . PRO A 1 216 ? -5.635 -4.552 13.013 1.00 92.31 216 PRO A C 1
ATOM 1571 O O . PRO A 1 216 ? -6.315 -3.534 13.069 1.00 92.31 216 PRO A O 1
ATOM 1574 N N . LEU A 1 217 ? -4.431 -4.562 12.453 1.00 94.75 217 LEU A N 1
ATOM 1575 C CA . LEU A 1 217 ? -3.870 -3.419 11.742 1.00 94.75 217 LEU A CA 1
ATOM 1576 C C . LEU A 1 217 ? -4.274 -3.449 10.258 1.00 94.75 217 LEU A C 1
ATOM 1578 O O . LEU A 1 217 ? -4.604 -4.497 9.699 1.00 94.75 217 LEU A O 1
ATOM 1582 N N . PHE A 1 218 ? -4.210 -2.297 9.605 1.00 96.38 218 PHE A N 1
ATOM 1583 C CA . PHE A 1 218 ? -4.347 -2.174 8.160 1.00 96.38 218 PHE A CA 1
ATOM 1584 C C . PHE A 1 218 ? -3.163 -1.390 7.607 1.00 96.38 218 PHE A C 1
ATOM 1586 O O . PHE A 1 218 ? -2.990 -0.216 7.938 1.00 96.38 218 PHE A O 1
ATOM 1593 N N . ASP A 1 219 ? -2.360 -2.051 6.779 1.00 95.12 219 ASP A N 1
ATOM 1594 C CA . ASP A 1 219 ? -1.244 -1.425 6.079 1.00 95.12 219 ASP A CA 1
ATOM 1595 C C . ASP A 1 219 ? -1.786 -0.690 4.866 1.00 95.12 219 ASP A C 1
ATOM 1597 O O . ASP A 1 219 ? -2.448 -1.283 4.010 1.00 95.12 219 ASP A O 1
ATOM 1601 N N . VAL A 1 220 ? -1.534 0.612 4.810 1.00 94.75 220 VAL A N 1
ATOM 1602 C CA . VAL A 1 220 ? -2.055 1.479 3.756 1.00 94.75 220 VAL A CA 1
ATOM 1603 C C . VAL A 1 220 ? -1.056 1.501 2.607 1.00 94.75 220 VAL A C 1
ATOM 1605 O O . VAL A 1 220 ? 0.129 1.692 2.827 1.00 94.75 220 VAL A O 1
ATOM 1608 N N . ALA A 1 221 ? -1.529 1.297 1.381 1.00 92.25 221 ALA A N 1
ATOM 1609 C CA . ALA A 1 221 ? -0.765 1.555 0.162 1.00 92.25 221 ALA A CA 1
ATOM 1610 C C . ALA A 1 221 ? -1.211 2.845 -0.528 1.00 92.25 221 ALA A C 1
ATOM 1612 O O . ALA A 1 221 ? -0.417 3.525 -1.163 1.00 92.25 221 ALA A O 1
ATOM 1613 N N . ARG A 1 222 ? -2.498 3.180 -0.439 1.00 90.62 222 ARG A N 1
ATOM 1614 C CA . ARG A 1 222 ? -3.039 4.448 -0.927 1.00 90.62 222 ARG A CA 1
ATOM 1615 C C . ARG A 1 222 ? -4.203 4.868 -0.058 1.00 90.62 222 ARG A C 1
ATOM 1617 O O . ARG A 1 222 ? -5.010 4.036 0.361 1.00 90.62 222 ARG A O 1
ATOM 1624 N N . ALA A 1 223 ? -4.314 6.170 0.154 1.00 92.44 223 ALA A N 1
ATOM 1625 C CA . ALA A 1 223 ? -5.448 6.768 0.823 1.00 92.44 223 ALA A CA 1
ATOM 1626 C C . ALA A 1 223 ? -6.027 7.907 -0.014 1.00 92.44 223 ALA A C 1
ATOM 1628 O O . ALA A 1 223 ? -5.310 8.634 -0.695 1.00 92.44 223 ALA A O 1
ATOM 1629 N N . GLU A 1 224 ? -7.340 8.072 0.072 1.00 92.56 224 GLU A N 1
ATOM 1630 C CA . GLU A 1 224 ? -8.071 9.168 -0.551 1.00 92.56 224 GLU A CA 1
ATOM 1631 C C . GLU A 1 224 ? -8.999 9.792 0.480 1.00 92.56 224 GLU A C 1
ATOM 1633 O O . GLU A 1 224 ? -9.696 9.084 1.215 1.00 92.56 224 GLU A O 1
ATOM 1638 N N . ARG A 1 225 ? -9.037 11.124 0.521 1.00 92.75 225 ARG A N 1
ATOM 1639 C CA . ARG A 1 225 ? -10.077 11.854 1.250 1.00 92.75 225 ARG A CA 1
ATOM 1640 C C . ARG A 1 225 ? -11.341 11.874 0.403 1.00 92.75 225 ARG A C 1
ATOM 1642 O O . ARG A 1 225 ? -11.296 12.222 -0.773 1.00 92.75 225 ARG A O 1
ATOM 1649 N N . LEU A 1 226 ? -12.454 11.504 1.016 1.00 92.44 226 LEU A N 1
ATOM 1650 C CA . LEU A 1 226 ? -13.771 11.544 0.397 1.00 92.44 226 LEU A CA 1
ATOM 1651 C C . LEU A 1 226 ? -14.487 12.851 0.767 1.00 92.44 226 LEU A C 1
ATOM 1653 O O . LEU A 1 226 ? -14.207 13.398 1.838 1.00 92.44 226 LEU A O 1
ATOM 1657 N N . PRO A 1 227 ? -15.392 13.343 -0.100 1.00 87.38 227 PRO A N 1
ATOM 1658 C CA . PRO A 1 227 ? -16.229 14.497 0.204 1.00 87.38 227 PRO A CA 1
ATOM 1659 C C . PRO A 1 227 ? -17.194 14.249 1.377 1.00 87.38 227 PRO A C 1
ATOM 1661 O O . PRO A 1 227 ? -17.600 13.081 1.637 1.00 87.38 227 PRO A O 1
#

Foldseek 3Di:
DDDDDDDDDDDDDDDDDDDDDDDDDDDDDDDDDDDDDDDDDDDPDPPPPPPPAPDWDKDKFKAAWFAADQATDTNQEGEHLVQVCVQCVVAPPDDVVDSCQQHQFIKIFIATKDKDFDDDDDDDDPQLHDDDHGIGIYGPHTPHMYGPGGKDKFWDFWADDVQFTDGPRATEHQVQQVRQVPPVGDDGGWTKMFIHDWDKDAADPPDPDDPPRIHTHTRGRHMDTDD

Mean predicted aligned error: 15.63 Å

Secondary structure (DSSP, 8-state):
-------PPPP--------------PPPPPPPPPP-PPPPP-PPPPP----PPPPPEEEEEEEE-EEETTEEEETTEEE-HHHHHHHTTT-TT--TT-TTTTTT-EEEEEEEEEEE----PPP-S-S--B---S-EEEEEEEEEEEEEEPPEEEEEE-EEETTEEEETTEEEEHHHHHHHTTTT---TT-EEEEEEEEEEEEPPTTS--SBTTEEEEEEEEEEEE--

pLDDT: mean 78.02, std 17.61, range [40.56, 97.5]

Solvent-accessible surface area (backbone atoms only — not comparable to full-atom values): 14032 Å² total; per-residue (Å²): 143,82,90,78,88,80,84,81,84,82,85,84,81,83,82,82,83,83,84,84,81,83,79,83,88,75,87,79,80,84,86,77,84,81,81,88,75,82,83,77,79,85,72,77,80,75,82,79,73,76,77,71,75,80,73,73,41,80,47,76,36,55,26,51,29,27,61,33,81,80,30,29,32,27,54,79,29,36,31,43,55,67,61,52,49,61,53,43,64,85,40,89,85,70,44,93,93,39,98,63,59,58,46,11,11,30,34,41,36,33,28,31,32,43,82,42,76,61,72,94,77,83,89,86,69,92,64,53,49,60,84,80,86,57,70,41,40,33,48,80,44,79,78,46,52,48,74,79,38,78,42,42,77,49,63,45,53,31,36,79,40,100,89,31,33,31,45,82,90,24,35,30,53,56,66,49,33,36,53,35,36,34,93,78,29,70,54,71,72,40,37,37,39,38,24,8,42,82,45,73,49,74,48,58,95,87,50,93,49,91,45,100,40,32,45,49,33,40,51,64,37,41,46,44,81,53,135

Sequence (227 aa):
MRHRPLLVPPPLALAAAIVSMTAACTPAPPPEPPPVVPVPAETPPPPQTAVAAPTPARAVARGMVQPTKGGYEVGGAIVDGELLQEALADAPGRDPDKADWFLGAVVRIEGEVHEVAASPAKDEDGVAVQMRSGPFTQVTRIDAASIEKPAVRIEGTLARSKGFFALAGHLITQDDLAWSLAPNGGRAGDRVRLHGQPRTVVCEPNAQCLIEGSLPLFDVARAERLP

Radius of gyration: 29.73 Å; Cα contacts (8 Å, |Δi|>4): 391; chains: 1; bounding box: 82×51×71 Å

Organism: NCBI:txid889282

Nearest PDB structures (foldseek):
  2vl6-assembly1_A  TM=4.441E-01  e=2.583E-01  Saccharolobus solfataricus
  6mii-assembly1_A  TM=4.365E-01  e=2.730E-01  Saccharolobus solfataricus P2
  8eaf-assembly1_C  TM=4.401E-01  e=4.487E-01  Saccharolobus solfataricus P2
  7f25-assembly1_B  TM=3.326E-01  e=1.407E-01  Salmonella enterica subsp. enterica serovar Typhimurium str. LT2
  8eam-assembly1_A  TM=4.523E-01  e=9.718E-01  Saccharolobus solfataricus P2